Protein AF-A0A519QQI3-F1 (afdb_monomer_lite)

Structure (mmCIF, N/CA/C/O backbone):
data_AF-A0A519QQI3-F1
#
_entry.id   AF-A0A519QQI3-F1
#
loop_
_atom_site.group_PDB
_atom_site.id
_atom_site.type_symbol
_atom_site.label_atom_id
_atom_site.label_alt_id
_atom_site.label_comp_id
_atom_site.label_asym_id
_atom_site.label_entity_id
_atom_site.label_seq_id
_atom_site.pdbx_PDB_ins_code
_atom_site.Cartn_x
_atom_site.Cartn_y
_atom_site.Cartn_z
_atom_site.occupancy
_atom_site.B_iso_or_equiv
_atom_site.auth_seq_id
_atom_site.auth_comp_id
_atom_site.auth_asym_id
_atom_site.auth_atom_id
_atom_site.pdbx_PDB_model_num
ATOM 1 N N . MET A 1 1 ? 17.321 48.510 4.862 1.00 34.78 1 MET A N 1
ATOM 2 C CA . MET A 1 1 ? 15.857 48.482 5.051 1.00 34.78 1 MET A CA 1
ATOM 3 C C . MET A 1 1 ? 15.259 47.707 3.895 1.00 34.78 1 MET A C 1
ATOM 5 O O . MET A 1 1 ? 15.392 48.127 2.756 1.00 34.78 1 MET A O 1
ATOM 9 N N . THR A 1 2 ? 14.730 46.528 4.198 1.00 41.38 2 THR A N 1
ATOM 10 C CA . THR A 1 2 ? 14.018 45.622 3.295 1.00 41.38 2 THR A CA 1
ATOM 11 C C . THR A 1 2 ? 12.589 46.114 3.090 1.00 41.38 2 THR A C 1
ATOM 13 O O . THR A 1 2 ? 11.920 46.414 4.076 1.00 41.38 2 THR A O 1
ATOM 16 N N . VAL A 1 3 ? 12.090 46.138 1.850 1.00 35.19 3 VAL A N 1
ATOM 17 C CA . VAL A 1 3 ? 10.642 46.022 1.619 1.00 35.19 3 VAL A CA 1
ATOM 18 C C . VAL A 1 3 ? 10.337 45.292 0.310 1.00 35.19 3 VAL A C 1
ATOM 20 O O . VAL A 1 3 ? 10.894 45.596 -0.740 1.00 35.19 3 VAL A O 1
ATOM 23 N N . SER A 1 4 ? 9.470 44.293 0.458 1.00 33.38 4 SER A N 1
ATOM 24 C CA . SER A 1 4 ? 8.998 43.266 -0.471 1.00 33.38 4 SER A CA 1
ATOM 25 C C . SER A 1 4 ? 8.286 43.763 -1.732 1.00 33.38 4 SER A C 1
ATOM 27 O O . SER A 1 4 ? 7.507 44.710 -1.695 1.00 33.38 4 SER A O 1
ATOM 29 N N . LEU A 1 5 ? 8.443 43.001 -2.820 1.00 35.22 5 LEU A N 1
ATOM 30 C CA . LEU A 1 5 ? 7.707 43.128 -4.086 1.00 35.22 5 LEU A CA 1
ATOM 31 C C . LEU A 1 5 ? 6.376 42.346 -4.068 1.00 35.22 5 LEU A C 1
ATOM 33 O O . LEU A 1 5 ? 6.084 41.563 -4.970 1.00 35.22 5 LEU A O 1
ATOM 37 N N . SER A 1 6 ? 5.543 42.555 -3.046 1.00 40.03 6 SER A N 1
ATOM 38 C CA . SER A 1 6 ? 4.152 42.082 -3.062 1.00 40.03 6 SER A CA 1
ATOM 39 C C . SER A 1 6 ? 3.285 43.081 -3.828 1.00 40.03 6 SER A C 1
ATOM 41 O O . SER A 1 6 ? 2.674 43.952 -3.221 1.00 40.03 6 SER A O 1
ATOM 43 N N . SER A 1 7 ? 3.255 43.004 -5.161 1.00 38.50 7 SER A N 1
ATOM 44 C CA . SER A 1 7 ? 2.165 43.584 -5.966 1.00 38.50 7 SER A CA 1
ATOM 45 C C . SER A 1 7 ? 2.258 43.186 -7.440 1.00 38.50 7 SER A C 1
ATOM 47 O O . SER A 1 7 ? 2.795 43.909 -8.268 1.00 38.50 7 SER A O 1
ATOM 49 N N . VAL A 1 8 ? 1.630 42.068 -7.797 1.00 38.06 8 VAL A N 1
ATOM 50 C CA . VAL A 1 8 ? 0.988 41.954 -9.114 1.00 38.06 8 VAL A CA 1
ATOM 51 C C . VAL A 1 8 ? -0.399 41.373 -8.886 1.00 38.06 8 VAL A C 1
ATOM 53 O O . VAL A 1 8 ? -0.651 40.188 -9.069 1.00 38.06 8 VAL A O 1
ATOM 56 N N . LEU A 1 9 ? -1.306 42.233 -8.425 1.00 42.09 9 LEU A N 1
ATOM 57 C CA . LEU A 1 9 ? -2.730 42.039 -8.644 1.00 42.09 9 LEU A CA 1
ATOM 58 C C . LEU A 1 9 ? -3.361 43.394 -8.963 1.00 42.09 9 LEU A C 1
ATOM 60 O O . LEU A 1 9 ? -3.529 44.253 -8.102 1.00 42.09 9 LEU A O 1
ATOM 64 N N . SER A 1 10 ? -3.650 43.591 -10.241 1.00 38.69 10 SER A N 1
ATOM 65 C CA . SER A 1 10 ? -4.545 44.594 -10.820 1.00 38.69 10 SER A CA 1
ATOM 66 C C . SER A 1 10 ? -4.686 44.174 -12.285 1.00 38.69 10 SER A C 1
ATOM 68 O O . SER A 1 10 ? -3.695 43.853 -12.921 1.00 38.69 10 SER A O 1
ATOM 70 N N . SER A 1 11 ? -5.849 44.091 -12.907 1.00 35.00 11 SER A N 1
ATOM 71 C CA . SER A 1 11 ? -7.163 44.616 -12.571 1.00 35.00 11 SER A CA 1
ATOM 72 C C . SER A 1 11 ? -8.151 44.026 -13.579 1.00 35.00 11 SER A C 1
ATOM 74 O O . SER A 1 11 ? -7.773 43.804 -14.725 1.00 35.00 11 SER A O 1
ATOM 76 N N . TYR A 1 12 ? -9.405 43.846 -13.180 1.00 31.03 12 TYR A N 1
ATOM 77 C CA . TYR A 1 12 ? -10.551 44.427 -13.883 1.00 31.03 12 TYR A CA 1
ATOM 78 C C . TYR A 1 12 ? -11.768 44.276 -12.977 1.00 31.03 12 TYR A C 1
ATOM 80 O O . TYR A 1 12 ? -12.196 43.173 -12.646 1.00 31.03 12 TYR A O 1
ATOM 88 N N . GLY A 1 13 ? -12.257 45.415 -12.494 1.00 32.09 13 GLY A N 1
ATOM 89 C CA . GLY A 1 13 ? -13.462 45.484 -11.690 1.00 32.09 13 GLY A CA 1
ATOM 90 C C . GLY A 1 13 ? -14.696 45.447 -12.578 1.00 32.09 13 GLY A C 1
ATOM 91 O O . GLY A 1 13 ? -14.760 46.165 -13.569 1.00 32.09 13 GLY A O 1
ATOM 92 N N . TYR A 1 14 ? -15.691 44.671 -12.164 1.00 28.45 14 TYR A N 1
ATOM 93 C CA . TYR A 1 14 ? -17.091 45.055 -12.275 1.00 28.45 14 TYR A CA 1
ATOM 94 C C . TYR A 1 14 ? -17.819 44.565 -11.024 1.00 28.45 14 TYR A C 1
ATOM 96 O O . TYR A 1 14 ? -17.763 43.394 -10.654 1.00 28.45 14 TYR A O 1
ATOM 104 N N . ASN A 1 15 ? -18.444 45.522 -10.346 1.00 31.70 15 ASN A N 1
ATOM 105 C CA . ASN A 1 15 ? -19.233 45.347 -9.139 1.00 31.70 15 ASN A CA 1
ATOM 106 C C . ASN A 1 15 ? -20.556 44.670 -9.524 1.00 31.70 15 ASN A C 1
ATOM 108 O O . ASN A 1 15 ? -21.381 45.283 -10.198 1.00 31.70 15 ASN A O 1
ATOM 112 N N . SER A 1 16 ? -20.767 43.430 -9.091 1.00 30.03 16 SER A N 1
ATOM 113 C CA . SER A 1 16 ? -22.103 42.852 -8.992 1.00 30.03 16 SER A CA 1
ATOM 114 C C . SER A 1 16 ? -22.181 42.060 -7.697 1.00 30.03 16 SER A C 1
ATOM 116 O O . SER A 1 16 ? -21.469 41.077 -7.494 1.00 30.03 16 SER A O 1
ATOM 118 N N . THR A 1 17 ? -23.028 42.538 -6.794 1.00 28.59 17 THR A N 1
ATOM 119 C CA . THR A 1 17 ? -23.417 41.893 -5.545 1.00 28.59 17 THR A CA 1
ATOM 120 C C . THR A 1 17 ? -24.132 40.582 -5.855 1.00 28.59 17 THR A C 1
ATOM 122 O O . THR A 1 17 ? -25.349 40.506 -5.980 1.00 28.59 17 THR A O 1
ATOM 125 N N . SER A 1 18 ? -23.355 39.515 -5.983 1.00 27.56 18 SER A N 1
ATOM 126 C CA . SER A 1 18 ? -23.819 38.153 -5.773 1.00 27.56 18 SER A CA 1
ATOM 127 C C . SER A 1 18 ? -22.991 37.588 -4.641 1.00 27.56 18 SER A C 1
ATOM 129 O O . SER A 1 18 ? -21.775 37.449 -4.743 1.00 27.56 18 SER A O 1
ATOM 131 N N . THR A 1 19 ? -23.658 37.305 -3.531 1.00 27.22 19 THR A N 1
ATOM 132 C CA . THR A 1 19 ? -23.154 36.459 -2.458 1.00 27.22 19 THR A CA 1
ATOM 133 C C . THR A 1 19 ? -22.921 35.060 -3.022 1.00 27.22 19 THR A C 1
ATOM 135 O O . THR A 1 19 ? -23.712 34.143 -2.820 1.00 27.22 19 THR A O 1
ATOM 138 N N . ILE A 1 20 ? -21.814 34.879 -3.743 1.00 28.00 20 ILE A N 1
ATOM 139 C CA . ILE A 1 20 ? -21.244 33.558 -3.952 1.00 28.00 20 ILE A CA 1
ATOM 140 C C . ILE A 1 20 ? -20.693 33.174 -2.586 1.00 28.00 20 ILE A C 1
ATOM 142 O O . ILE A 1 20 ? -19.588 33.554 -2.204 1.00 28.00 20 ILE A O 1
ATOM 146 N N . LYS A 1 21 ? -21.505 32.454 -1.812 1.00 32.12 21 LYS A N 1
ATOM 147 C CA . LYS A 1 21 ? -20.972 31.567 -0.789 1.00 32.12 21 LYS A CA 1
ATOM 148 C C . LYS A 1 21 ? -20.120 30.563 -1.551 1.00 32.12 21 LYS A C 1
ATOM 150 O O . LYS A 1 21 ? -20.627 29.578 -2.077 1.00 32.12 21 LYS A O 1
ATOM 155 N N . THR A 1 22 ? -18.836 30.859 -1.707 1.00 32.31 22 THR A N 1
ATOM 156 C CA . THR A 1 22 ? -17.858 29.839 -2.045 1.00 32.31 22 THR A CA 1
ATOM 157 C C . THR A 1 22 ? -17.754 28.968 -0.807 1.00 32.31 22 THR A C 1
ATOM 159 O O . THR A 1 22 ? -16.865 29.149 0.023 1.00 32.31 22 THR A O 1
ATOM 162 N N . ASP A 1 23 ? -18.698 28.040 -0.673 1.00 36.59 23 ASP A N 1
ATOM 163 C CA . ASP A 1 23 ? -18.501 26.801 0.058 1.00 36.59 23 ASP A CA 1
ATOM 164 C C . ASP A 1 23 ? -17.397 26.050 -0.699 1.00 36.59 23 ASP A C 1
ATOM 166 O O . ASP A 1 23 ? -17.634 25.104 -1.452 1.00 36.59 23 ASP A O 1
ATOM 170 N N . ALA A 1 24 ? -16.160 26.539 -0.571 1.00 39.72 24 ALA A N 1
ATOM 171 C CA . ALA A 1 24 ? -14.974 25.759 -0.839 1.00 39.72 24 ALA A CA 1
ATOM 172 C C . ALA A 1 24 ? -15.098 24.576 0.115 1.00 39.72 24 ALA A C 1
ATOM 174 O O . ALA A 1 24 ? -14.890 24.710 1.321 1.00 39.72 24 ALA A O 1
ATOM 175 N N . SER A 1 25 ? -15.615 23.468 -0.422 1.00 45.56 25 SER A N 1
ATOM 176 C CA . SER A 1 25 ? -15.983 22.301 0.368 1.00 45.56 25 SER A CA 1
ATOM 177 C C . SER A 1 25 ? -14.821 21.921 1.278 1.00 45.56 25 SER A C 1
ATOM 179 O O . SER A 1 25 ? -13.658 22.132 0.925 1.00 45.56 25 SER A O 1
ATOM 181 N N . ALA A 1 26 ? -15.112 21.329 2.434 1.00 43.66 26 ALA A N 1
ATOM 182 C CA . ALA A 1 26 ? -14.083 20.852 3.354 1.00 43.66 26 ALA A CA 1
ATOM 183 C C . ALA A 1 26 ? -12.999 20.004 2.653 1.00 43.66 26 ALA A C 1
ATOM 185 O O . ALA A 1 26 ? -11.867 19.975 3.114 1.00 43.66 26 ALA A O 1
ATOM 186 N N . ALA A 1 27 ? -13.307 19.394 1.500 1.00 36.94 27 ALA A N 1
ATOM 187 C CA . ALA A 1 27 ? -12.352 18.699 0.644 1.00 36.94 27 ALA A CA 1
ATOM 188 C C . ALA A 1 27 ? -11.311 19.618 -0.028 1.00 36.94 27 ALA A C 1
ATOM 190 O O . ALA A 1 27 ? -10.163 19.218 -0.164 1.00 36.94 27 ALA A O 1
ATOM 191 N N . VAL A 1 28 ? -11.665 20.847 -0.415 1.00 39.97 28 VAL A N 1
ATOM 192 C CA . VAL A 1 28 ? -10.740 21.835 -0.998 1.00 39.97 28 VAL A CA 1
ATOM 193 C C . VAL A 1 28 ? -9.858 22.446 0.091 1.00 39.97 28 VAL A C 1
ATOM 195 O O . VAL A 1 28 ? -8.651 22.571 -0.096 1.00 39.97 28 VAL A O 1
ATOM 198 N N . THR A 1 29 ? -10.422 22.745 1.263 1.00 44.09 29 THR A N 1
ATOM 199 C CA . THR A 1 29 ? -9.646 23.197 2.431 1.00 44.09 29 THR A CA 1
ATOM 200 C C . THR A 1 29 ? -8.738 22.085 2.956 1.00 44.09 29 THR A C 1
ATOM 202 O O . THR A 1 29 ? -7.589 22.348 3.288 1.00 44.09 29 THR A O 1
ATOM 205 N N . ALA A 1 30 ? -9.197 20.829 2.953 1.00 44.00 30 ALA A N 1
ATOM 206 C CA . ALA A 1 30 ? -8.368 19.670 3.275 1.00 44.00 30 ALA A CA 1
ATOM 207 C C . ALA A 1 30 ? -7.298 19.413 2.205 1.00 44.00 30 ALA A C 1
ATOM 209 O O . ALA A 1 30 ? -6.179 19.065 2.556 1.00 44.00 30 ALA A O 1
ATOM 210 N N . ALA A 1 31 ? -7.587 19.632 0.919 1.00 40.88 31 ALA A N 1
ATOM 211 C CA . ALA A 1 31 ? -6.593 19.532 -0.150 1.00 40.88 31 ALA A CA 1
ATOM 212 C C . ALA A 1 31 ? -5.524 20.632 -0.043 1.00 40.88 31 ALA A C 1
ATOM 214 O O . ALA A 1 31 ? -4.340 20.341 -0.183 1.00 40.88 31 ALA A O 1
ATOM 215 N N . MET A 1 32 ? -5.913 21.869 0.283 1.00 42.91 32 MET A N 1
ATOM 216 C CA . MET A 1 32 ? -4.979 22.972 0.537 1.00 42.91 32 MET A CA 1
ATOM 217 C C . MET A 1 32 ? -4.190 22.774 1.836 1.00 42.91 32 MET A C 1
ATOM 219 O O . MET A 1 32 ? -2.998 23.056 1.867 1.00 42.91 32 MET A O 1
ATOM 223 N N . ALA A 1 33 ? -4.805 22.221 2.884 1.00 45.38 33 ALA A N 1
ATOM 224 C CA . ALA A 1 33 ? -4.113 21.849 4.115 1.00 45.38 33 ALA A CA 1
ATOM 225 C C . ALA A 1 33 ? -3.164 20.658 3.906 1.00 45.38 33 ALA A C 1
ATOM 227 O O . ALA A 1 33 ? -2.098 20.632 4.507 1.00 45.38 33 ALA A O 1
ATOM 228 N N . LYS A 1 34 ? -3.495 19.703 3.026 1.00 47.66 34 LYS A N 1
ATOM 229 C CA . LYS A 1 34 ? -2.590 18.617 2.614 1.00 47.66 34 LYS A CA 1
ATOM 230 C C . LYS A 1 34 ? -1.427 19.135 1.772 1.00 47.66 34 LYS A C 1
ATOM 232 O O . LYS A 1 34 ? -0.305 18.691 1.986 1.00 47.66 34 LYS A O 1
ATOM 237 N N . LEU A 1 35 ? -1.663 20.108 0.891 1.00 35.47 35 LEU A N 1
ATOM 238 C CA . LEU A 1 35 ? -0.602 20.784 0.142 1.00 35.47 35 LEU A CA 1
ATOM 239 C C . LEU A 1 35 ? 0.312 21.592 1.081 1.00 35.47 35 LEU A C 1
ATOM 241 O O . LEU A 1 35 ? 1.528 21.470 1.000 1.00 35.47 35 LEU A O 1
ATOM 245 N N . ALA A 1 36 ? -0.262 22.306 2.053 1.00 40.41 36 ALA A N 1
ATOM 246 C CA . ALA A 1 36 ? 0.484 23.035 3.078 1.00 40.41 36 ALA A CA 1
ATOM 247 C C . ALA A 1 36 ? 1.201 22.109 4.082 1.00 40.41 36 ALA A C 1
ATOM 249 O O . ALA A 1 36 ? 2.278 22.448 4.560 1.00 40.41 36 ALA A O 1
ATOM 250 N N . LYS A 1 37 ? 0.652 20.926 4.397 1.00 42.75 37 LYS A N 1
ATOM 251 C CA . LYS A 1 37 ? 1.300 19.893 5.229 1.00 42.75 37 LYS A CA 1
ATOM 252 C C . LYS A 1 37 ? 2.430 19.194 4.464 1.00 42.75 37 LYS A C 1
ATOM 254 O O . LYS A 1 37 ? 3.447 18.885 5.072 1.00 42.75 37 LYS A O 1
ATOM 259 N N . ALA A 1 38 ? 2.302 19.024 3.146 1.00 42.00 38 ALA A N 1
ATOM 260 C CA . ALA A 1 38 ? 3.392 18.580 2.274 1.00 42.00 38 ALA A CA 1
ATOM 261 C C . ALA A 1 38 ? 4.513 19.632 2.163 1.00 42.00 38 ALA A C 1
ATOM 263 O O . ALA A 1 38 ? 5.682 19.270 2.091 1.00 42.00 38 ALA A O 1
ATOM 264 N N . GLU A 1 39 ? 4.176 20.922 2.230 1.00 37.41 39 GLU A N 1
ATOM 265 C CA . GLU A 1 39 ? 5.139 22.030 2.322 1.00 37.41 39 GLU A CA 1
ATOM 266 C C . GLU A 1 39 ? 5.739 22.167 3.742 1.00 37.41 39 GLU A C 1
ATOM 268 O O . GLU A 1 39 ? 6.899 22.543 3.913 1.00 37.41 39 GLU A O 1
ATOM 273 N N . SER A 1 40 ? 4.988 21.770 4.777 1.00 34.25 40 SER A N 1
ATOM 274 C CA . SER A 1 40 ? 5.393 21.819 6.194 1.00 34.25 40 SER A CA 1
ATOM 275 C C . SER A 1 40 ? 6.055 20.536 6.717 1.00 34.25 40 SER A C 1
ATOM 277 O O . SER A 1 40 ? 6.533 20.528 7.847 1.00 34.25 40 SER A O 1
ATOM 279 N N . ALA A 1 41 ? 6.183 19.481 5.904 1.00 36.84 41 ALA A N 1
ATOM 280 C CA . ALA A 1 41 ? 7.095 18.355 6.159 1.00 36.84 41 ALA A CA 1
ATOM 281 C C . ALA A 1 41 ? 8.575 18.729 5.900 1.00 36.84 41 ALA A C 1
ATOM 283 O O . ALA A 1 41 ? 9.443 17.872 5.754 1.00 36.84 41 ALA A O 1
ATOM 284 N N . THR A 1 42 ? 8.867 20.030 5.860 1.00 35.28 42 THR A N 1
ATOM 285 C CA . THR A 1 42 ? 10.205 20.611 5.826 1.00 35.28 42 THR A CA 1
ATOM 286 C C . THR A 1 42 ? 10.788 20.607 7.241 1.00 35.28 42 THR A C 1
ATOM 288 O O . THR A 1 42 ? 10.747 21.604 7.960 1.00 35.28 42 THR A O 1
ATOM 291 N N . THR A 1 43 ? 11.350 19.480 7.679 1.00 34.44 43 THR A N 1
ATOM 292 C CA . THR A 1 43 ? 12.305 19.496 8.795 1.00 34.44 43 THR A CA 1
ATOM 293 C C . THR A 1 43 ? 13.646 19.996 8.272 1.00 34.44 43 THR A C 1
ATOM 295 O O . THR A 1 43 ? 14.444 19.237 7.726 1.00 34.44 43 THR A O 1
ATOM 298 N N . THR A 1 44 ? 13.888 21.296 8.421 1.00 28.11 44 THR A N 1
ATOM 299 C CA . THR A 1 44 ? 15.179 21.928 8.138 1.00 28.11 44 THR A CA 1
ATOM 300 C C . THR A 1 44 ? 16.215 21.438 9.150 1.00 28.11 44 THR A C 1
ATOM 302 O O . THR A 1 44 ? 16.323 21.981 10.248 1.00 28.11 44 THR A O 1
ATOM 305 N N . GLN A 1 45 ? 16.994 20.410 8.805 1.00 33.97 45 GLN A N 1
ATOM 306 C CA . GLN A 1 45 ? 18.207 20.083 9.550 1.00 33.97 45 GLN A CA 1
ATOM 307 C C . GLN A 1 45 ? 19.378 20.851 8.933 1.00 33.97 45 GLN A C 1
ATOM 309 O O . GLN A 1 45 ? 19.880 20.522 7.861 1.00 33.97 45 GLN A O 1
ATOM 314 N N . SER A 1 46 ? 19.784 21.926 9.608 1.00 32.50 46 SER A N 1
ATOM 315 C CA . SER A 1 46 ? 20.933 22.740 9.220 1.00 32.50 46 SER A CA 1
ATOM 316 C C . SER A 1 46 ? 22.237 21.965 9.410 1.00 32.50 46 SER A C 1
ATOM 318 O O . SER A 1 46 ? 22.740 21.845 10.524 1.00 32.50 46 SER A O 1
ATOM 320 N N . THR A 1 47 ? 22.834 21.519 8.309 1.00 32.12 47 THR A N 1
ATOM 321 C CA . THR A 1 47 ? 24.281 21.295 8.204 1.00 32.12 47 THR A CA 1
ATOM 322 C C . THR A 1 47 ? 24.794 22.162 7.062 1.00 32.12 47 THR A C 1
ATOM 324 O O . THR A 1 47 ? 24.285 22.069 5.947 1.00 32.12 47 THR A O 1
ATOM 327 N N . SER A 1 48 ? 25.733 23.060 7.372 1.00 42.66 48 SER A N 1
ATOM 328 C CA . SER A 1 48 ? 26.252 24.125 6.506 1.00 42.66 48 SER A CA 1
ATOM 329 C C . SER A 1 48 ? 26.229 23.816 5.003 1.00 42.66 48 SER A C 1
ATOM 331 O O . SER A 1 48 ? 26.961 22.961 4.517 1.00 42.66 48 SER A O 1
ATOM 333 N N . GLY A 1 49 ? 25.434 24.593 4.261 1.00 38.06 49 GLY A N 1
ATOM 334 C CA . GLY A 1 49 ? 25.645 24.855 2.834 1.00 38.06 49 GLY A CA 1
ATOM 335 C C . GLY A 1 49 ? 24.901 23.989 1.814 1.00 38.06 49 GLY A C 1
ATOM 336 O O . GLY A 1 49 ? 24.916 24.355 0.645 1.00 38.06 49 GLY A O 1
ATOM 337 N N . THR A 1 50 ? 24.213 22.909 2.198 1.00 37.94 50 THR A N 1
ATOM 338 C CA . THR A 1 50 ? 23.426 22.092 1.247 1.00 37.94 50 THR A CA 1
ATOM 339 C C . THR A 1 50 ? 22.037 21.825 1.818 1.00 37.94 50 THR A C 1
ATOM 341 O O . THR A 1 50 ? 21.894 21.059 2.766 1.00 37.94 50 THR A O 1
ATOM 344 N N . GLN A 1 51 ? 21.003 22.476 1.276 1.00 33.91 51 GLN A N 1
ATOM 345 C CA . GLN A 1 51 ? 19.617 22.164 1.633 1.00 33.91 51 GLN A CA 1
ATOM 346 C C . GLN A 1 51 ? 19.261 20.791 1.048 1.00 33.91 51 GLN A C 1
ATOM 348 O O . GLN A 1 51 ? 19.160 20.649 -0.168 1.00 33.91 51 GLN A O 1
ATOM 353 N N . VAL A 1 52 ? 19.097 19.781 1.904 1.00 41.91 52 VAL A N 1
ATOM 354 C CA . VAL A 1 52 ? 18.548 18.474 1.519 1.00 41.91 52 VAL A CA 1
ATOM 355 C C . VAL A 1 52 ? 17.043 18.526 1.757 1.00 41.91 52 VAL A C 1
ATOM 357 O O . VAL A 1 52 ? 16.583 18.428 2.891 1.00 41.91 52 VAL A O 1
ATOM 360 N N . THR A 1 53 ? 16.262 18.714 0.699 1.00 51.44 53 THR A N 1
ATOM 361 C CA . THR A 1 53 ? 14.813 18.506 0.746 1.00 51.44 53 THR A CA 1
ATOM 362 C C . THR A 1 53 ? 14.533 17.003 0.740 1.00 51.44 53 THR A C 1
ATOM 364 O O . THR A 1 53 ? 14.815 16.314 -0.240 1.00 51.44 53 THR A O 1
ATOM 367 N N . ILE A 1 54 ? 13.984 16.469 1.836 1.00 56.72 54 ILE A N 1
ATOM 368 C CA . ILE A 1 54 ? 13.453 15.100 1.848 1.00 56.72 54 ILE A CA 1
ATOM 369 C C . ILE A 1 54 ? 12.119 15.133 1.101 1.00 56.72 54 ILE A C 1
ATOM 371 O O . ILE A 1 54 ? 11.180 15.806 1.517 1.00 56.72 54 ILE A O 1
ATOM 375 N N . SER A 1 55 ? 12.043 14.449 -0.040 1.00 68.31 55 SER A N 1
ATOM 376 C CA . SER A 1 55 ? 10.801 14.359 -0.808 1.00 68.31 55 SER A CA 1
ATOM 377 C C . SER A 1 55 ? 9.751 13.527 -0.060 1.00 68.31 55 SER A C 1
ATOM 379 O O . SER A 1 55 ? 10.091 12.633 0.715 1.00 68.31 55 SER A O 1
ATOM 381 N N . ALA A 1 56 ? 8.463 13.757 -0.338 1.00 63.62 56 ALA A N 1
ATOM 382 C CA . ALA A 1 56 ? 7.379 12.933 0.212 1.00 63.62 56 ALA A CA 1
ATOM 383 C C . ALA A 1 56 ? 7.568 11.433 -0.098 1.00 63.62 56 ALA A C 1
ATOM 385 O O . ALA A 1 56 ? 7.277 10.581 0.737 1.00 63.62 56 ALA A O 1
ATOM 386 N N . ALA A 1 57 ? 8.138 11.114 -1.266 1.00 63.31 57 ALA A N 1
ATOM 387 C CA . ALA A 1 57 ? 8.489 9.748 -1.647 1.00 63.31 57 ALA A CA 1
ATOM 388 C C . ALA A 1 57 ? 9.617 9.160 -0.780 1.00 63.31 57 ALA A C 1
ATOM 390 O O . ALA A 1 57 ? 9.558 7.993 -0.402 1.00 63.31 57 ALA A O 1
ATOM 391 N N . ALA A 1 58 ? 10.630 9.960 -0.430 1.00 65.12 58 ALA A N 1
ATOM 392 C CA . ALA A 1 58 ? 11.705 9.524 0.458 1.00 65.12 58 ALA A CA 1
ATOM 393 C C . ALA A 1 58 ? 11.199 9.286 1.889 1.00 65.12 58 ALA A C 1
ATOM 395 O O . ALA A 1 58 ? 11.626 8.332 2.537 1.00 65.12 58 ALA A O 1
ATOM 396 N N . LEU A 1 59 ? 10.253 10.104 2.359 1.00 66.56 59 LEU A N 1
ATOM 397 C CA . LEU A 1 59 ? 9.612 9.909 3.657 1.00 66.56 59 LEU A CA 1
ATOM 398 C C . LEU A 1 59 ? 8.761 8.630 3.674 1.00 66.56 59 LEU A C 1
ATOM 400 O O . LEU A 1 59 ? 8.937 7.799 4.559 1.00 66.56 59 LEU A O 1
ATOM 404 N N . ALA A 1 60 ? 7.926 8.416 2.652 1.00 68.25 60 ALA A N 1
ATOM 405 C CA . ALA A 1 60 ? 7.130 7.195 2.512 1.00 68.25 60 ALA A CA 1
ATOM 406 C C . ALA A 1 60 ? 8.007 5.932 2.439 1.00 68.25 60 ALA A C 1
ATOM 408 O O . ALA A 1 60 ? 7.691 4.919 3.062 1.00 68.25 60 ALA A O 1
ATOM 409 N N . ALA A 1 61 ? 9.143 6.000 1.736 1.00 70.31 61 ALA A N 1
ATOM 410 C CA . ALA A 1 61 ? 10.109 4.907 1.674 1.00 70.31 61 ALA A CA 1
ATOM 411 C C . ALA A 1 61 ? 10.785 4.636 3.030 1.00 70.31 61 ALA A C 1
ATOM 413 O O . ALA A 1 61 ? 11.014 3.477 3.377 1.00 70.31 61 ALA A O 1
ATOM 414 N N . ALA A 1 62 ? 11.083 5.677 3.815 1.00 75.88 62 ALA A N 1
ATOM 415 C CA . ALA A 1 62 ? 11.639 5.526 5.157 1.00 75.88 62 ALA A CA 1
ATOM 416 C C . ALA A 1 62 ? 10.633 4.875 6.118 1.00 75.88 62 ALA A C 1
ATOM 418 O O . ALA A 1 62 ? 10.987 3.915 6.800 1.00 75.88 62 ALA A O 1
ATOM 419 N N . THR A 1 63 ? 9.373 5.323 6.109 1.00 80.31 63 THR A N 1
ATOM 420 C CA . THR A 1 63 ? 8.296 4.712 6.905 1.00 80.31 63 THR A CA 1
ATOM 421 C C . THR A 1 63 ? 8.052 3.266 6.485 1.00 80.31 63 THR A C 1
ATOM 423 O O . THR A 1 63 ? 7.946 2.392 7.337 1.00 80.31 63 THR A O 1
ATOM 426 N N . ALA A 1 64 ? 8.029 2.975 5.180 1.00 82.75 64 ALA A N 1
ATOM 427 C CA . ALA A 1 64 ? 7.893 1.607 4.685 1.00 82.75 64 ALA A CA 1
ATOM 428 C C . ALA A 1 64 ? 9.048 0.712 5.138 1.00 82.75 64 ALA A C 1
ATOM 430 O O . ALA A 1 64 ? 8.812 -0.415 5.566 1.00 82.75 64 ALA A O 1
ATOM 431 N N . LYS A 1 65 ? 10.288 1.211 5.100 1.00 83.94 65 LYS A N 1
ATOM 432 C CA . LYS A 1 65 ? 11.448 0.468 5.597 1.00 83.94 65 LYS A CA 1
ATOM 433 C C . LYS A 1 65 ? 11.314 0.154 7.087 1.00 83.94 65 LYS A C 1
ATOM 435 O O . LYS A 1 65 ? 11.483 -0.998 7.470 1.00 83.94 65 LYS A O 1
ATOM 440 N N . GLU A 1 66 ? 10.989 1.153 7.902 1.00 87.75 66 GLU A N 1
ATOM 441 C CA . GLU A 1 66 ? 10.813 0.973 9.343 1.00 87.75 66 GLU A CA 1
ATOM 442 C C . GLU A 1 66 ? 9.682 -0.018 9.649 1.00 87.75 66 GLU A C 1
ATOM 444 O O . GLU A 1 66 ? 9.832 -0.922 10.466 1.00 87.75 66 GLU A O 1
ATOM 449 N N . ASP A 1 67 ? 8.549 0.113 8.964 1.00 90.06 67 ASP A N 1
ATOM 450 C CA . ASP A 1 67 ? 7.409 -0.777 9.142 1.00 90.06 67 ASP A CA 1
ATOM 451 C C . ASP A 1 67 ? 7.698 -2.194 8.662 1.00 90.06 67 ASP A C 1
ATOM 453 O O . ASP A 1 67 ? 7.185 -3.132 9.261 1.00 90.06 67 ASP A O 1
ATOM 457 N N . ASN A 1 68 ? 8.531 -2.389 7.636 1.00 88.00 68 ASN A N 1
ATOM 458 C CA . ASN A 1 68 ? 8.953 -3.709 7.156 1.00 88.00 68 ASN A CA 1
ATOM 459 C C . ASN A 1 68 ? 9.828 -4.470 8.165 1.00 88.00 68 ASN A C 1
ATOM 461 O O . ASN A 1 68 ? 9.864 -5.698 8.122 1.00 88.00 68 ASN A O 1
ATOM 465 N N . GLU A 1 69 ? 10.473 -3.776 9.102 1.00 89.31 69 GLU A N 1
ATOM 466 C CA . GLU A 1 69 ? 11.242 -4.398 10.188 1.00 89.31 69 GLU A CA 1
ATOM 467 C C . GLU A 1 69 ? 10.357 -4.802 11.383 1.00 89.31 69 GLU A C 1
ATOM 469 O O . GLU A 1 69 ? 10.752 -5.643 12.193 1.00 89.31 69 GLU A O 1
ATOM 474 N N . LYS A 1 70 ? 9.139 -4.251 11.493 1.00 90.81 70 LYS A N 1
ATOM 475 C CA . LYS A 1 70 ? 8.213 -4.543 12.599 1.00 90.81 70 LYS A CA 1
ATOM 476 C C . LYS A 1 70 ? 7.573 -5.933 12.487 1.00 90.81 70 LYS A C 1
ATOM 478 O O . LYS A 1 70 ? 7.374 -6.484 11.401 1.00 90.81 70 LYS A O 1
ATOM 483 N N . ASP A 1 71 ? 7.161 -6.480 13.628 1.00 92.19 71 ASP A N 1
ATOM 484 C CA . ASP A 1 71 ? 6.244 -7.621 13.661 1.00 92.19 71 ASP A CA 1
ATOM 485 C C . ASP A 1 71 ? 4.839 -7.200 13.189 1.00 92.19 71 ASP A C 1
ATOM 487 O O . ASP A 1 71 ? 4.347 -6.123 13.542 1.00 92.19 71 ASP A O 1
ATOM 491 N N . SER A 1 72 ? 4.166 -8.054 12.411 1.00 89.19 72 SER A N 1
ATOM 492 C CA . SER A 1 72 ? 2.859 -7.730 11.822 1.00 89.19 72 SER A CA 1
ATOM 493 C C . SER A 1 72 ? 1.778 -7.469 12.879 1.00 89.19 72 SER A C 1
ATOM 495 O O . SER A 1 72 ? 0.901 -6.635 12.657 1.00 89.19 72 SER A O 1
ATOM 497 N N . SER A 1 73 ? 1.841 -8.119 14.047 1.00 91.75 73 SER A N 1
ATOM 498 C CA . SER A 1 73 ? 0.878 -7.900 15.136 1.00 91.75 73 SER A CA 1
ATOM 499 C C . SER A 1 73 ? 1.110 -6.582 15.879 1.00 91.75 73 SER A C 1
ATOM 501 O O . SER A 1 73 ? 0.155 -5.978 16.373 1.00 91.75 73 SER A O 1
ATOM 503 N N . VAL A 1 74 ? 2.363 -6.118 15.941 1.00 94.50 74 VAL A N 1
ATOM 504 C CA . VAL A 1 74 ? 2.722 -4.807 16.500 1.00 94.50 74 VAL A CA 1
ATOM 505 C C . VAL A 1 74 ? 2.218 -3.710 15.572 1.00 94.50 74 VAL A C 1
ATOM 507 O O . VAL A 1 74 ? 1.437 -2.863 16.005 1.00 94.50 74 VAL A O 1
ATOM 510 N N . LEU A 1 75 ? 2.560 -3.795 14.284 1.00 94.00 75 LEU A N 1
ATOM 511 C CA . LEU A 1 75 ? 2.140 -2.811 13.290 1.00 94.00 75 LEU A CA 1
ATOM 512 C C . LEU A 1 75 ? 0.609 -2.732 13.175 1.00 94.00 75 LEU A C 1
ATOM 514 O O . LEU A 1 75 ? 0.046 -1.644 13.105 1.00 94.00 75 LEU A O 1
ATOM 518 N N . LEU A 1 76 ? -0.100 -3.863 13.240 1.00 94.62 76 LEU A N 1
ATOM 519 C CA . LEU A 1 76 ? -1.565 -3.871 13.252 1.00 94.62 76 LEU A CA 1
ATOM 520 C C . LEU A 1 76 ? -2.149 -3.066 14.424 1.00 94.62 76 LEU A C 1
ATOM 522 O O . LEU A 1 76 ? -3.095 -2.300 14.224 1.00 9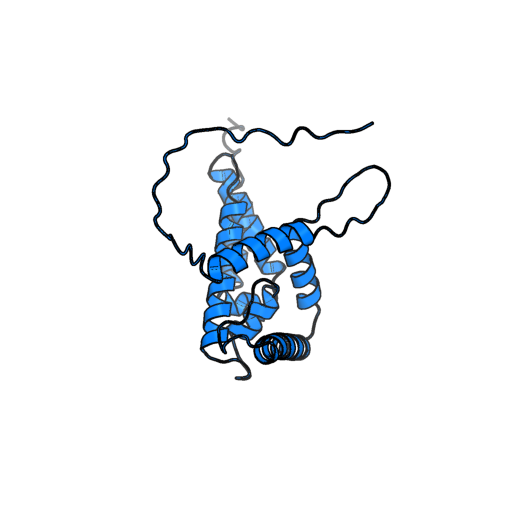4.62 76 LEU A O 1
ATOM 526 N N . LYS A 1 77 ? -1.595 -3.218 15.634 1.00 95.00 77 LYS A N 1
ATOM 527 C CA . LYS A 1 77 ? -2.047 -2.473 16.821 1.00 95.00 77 LYS A CA 1
ATOM 528 C C . LYS A 1 77 ? -1.790 -0.977 16.672 1.00 95.00 77 LYS A C 1
ATOM 530 O O . LYS A 1 77 ? -2.672 -0.188 17.002 1.00 95.00 77 LYS A O 1
ATOM 535 N N . GLU A 1 78 ? -0.624 -0.598 16.155 1.00 94.06 78 GLU A N 1
ATOM 536 C CA . GLU A 1 78 ? -0.272 0.801 15.888 1.00 94.06 78 GLU A CA 1
ATOM 537 C C . GLU A 1 78 ? -1.235 1.433 14.878 1.00 94.06 78 GLU A C 1
ATOM 539 O O . GLU A 1 78 ? -1.794 2.499 15.136 1.00 94.06 78 GLU A O 1
ATOM 544 N N . VAL A 1 79 ? -1.519 0.738 13.772 1.00 94.88 79 VAL A N 1
ATOM 545 C CA . VAL A 1 79 ? -2.453 1.218 12.744 1.00 94.88 79 VAL A CA 1
ATOM 546 C C . VAL A 1 79 ? -3.871 1.352 13.297 1.00 94.88 79 VAL A C 1
ATOM 548 O O . VAL A 1 79 ? -4.533 2.361 13.056 1.00 94.88 79 VAL A O 1
ATOM 551 N N . ARG A 1 80 ? -4.353 0.377 14.076 1.00 94.56 80 ARG A N 1
ATOM 552 C CA . ARG A 1 80 ? -5.679 0.458 14.710 1.00 94.56 80 ARG A CA 1
ATOM 553 C C . ARG A 1 80 ? -5.765 1.650 15.663 1.00 94.56 80 ARG A C 1
ATOM 555 O O . ARG A 1 80 ? -6.711 2.428 15.562 1.00 94.56 80 ARG A O 1
ATOM 562 N N . ALA A 1 81 ? -4.757 1.837 16.516 1.00 94.38 81 ALA A N 1
ATOM 563 C CA . ALA A 1 81 ? -4.688 2.964 17.442 1.00 94.38 81 ALA A CA 1
ATOM 564 C C . ALA A 1 81 ? -4.667 4.316 16.708 1.00 94.38 81 ALA A C 1
ATOM 566 O O . ALA A 1 81 ? -5.370 5.243 17.110 1.00 94.38 81 ALA A O 1
ATOM 567 N N . ALA A 1 82 ? -3.919 4.419 15.605 1.00 92.56 82 ALA A N 1
ATOM 568 C CA . ALA A 1 82 ? -3.875 5.623 14.783 1.00 92.56 82 ALA A CA 1
ATOM 569 C C . ALA A 1 82 ? -5.249 5.957 14.176 1.00 92.56 82 ALA A C 1
ATOM 571 O O . ALA A 1 82 ? -5.689 7.105 14.242 1.00 92.56 82 ALA A O 1
ATOM 572 N N . LEU A 1 83 ? -5.961 4.966 13.631 1.00 92.56 83 LEU A N 1
ATOM 573 C CA . LEU A 1 83 ? -7.308 5.165 13.084 1.00 92.56 83 LEU A CA 1
ATOM 574 C C . LEU A 1 83 ? -8.328 5.522 14.176 1.00 92.56 83 LEU A C 1
ATOM 576 O O . LEU A 1 83 ? -9.165 6.402 13.980 1.00 92.56 83 LEU A O 1
ATOM 580 N N . ASP A 1 84 ? -8.243 4.885 15.342 1.00 92.12 84 ASP A N 1
ATOM 581 C CA . ASP A 1 84 ? -9.139 5.167 16.467 1.00 92.12 84 ASP A CA 1
ATOM 582 C C . ASP A 1 84 ? -8.944 6.582 17.015 1.00 92.12 84 ASP A C 1
ATOM 584 O O . ASP A 1 84 ? -9.926 7.260 17.324 1.00 92.12 84 ASP A O 1
ATOM 588 N N . ALA A 1 85 ? -7.703 7.074 17.052 1.00 92.50 85 ALA A N 1
ATOM 589 C CA . ALA A 1 85 ? -7.409 8.460 17.403 1.00 92.50 85 ALA A CA 1
ATOM 590 C C . ALA A 1 85 ? -8.058 9.452 16.421 1.00 92.50 85 ALA A C 1
ATOM 592 O O . ALA A 1 85 ? -8.628 10.459 16.847 1.00 92.50 85 ALA A O 1
ATOM 593 N N . GLN A 1 86 ? -8.051 9.154 15.116 1.00 92.62 86 GLN A N 1
ATOM 594 C CA . GLN A 1 86 ? -8.725 9.995 14.120 1.00 92.62 86 GLN A CA 1
ATOM 595 C C . GLN A 1 86 ? -10.244 10.033 14.326 1.00 92.62 86 GLN A C 1
ATOM 597 O O . GLN A 1 86 ? -10.861 11.096 14.207 1.00 92.62 86 GLN A O 1
ATOM 602 N N . TYR A 1 87 ? -10.857 8.896 14.662 1.00 92.38 87 TYR A N 1
ATOM 603 C CA . TYR A 1 87 ? -12.293 8.828 14.941 1.00 92.38 87 TYR A CA 1
ATOM 604 C C . TYR A 1 87 ? -12.672 9.523 16.249 1.00 92.38 87 TYR A C 1
ATOM 606 O O . TYR A 1 87 ? -13.685 10.219 16.294 1.00 92.38 87 TYR A O 1
ATOM 614 N N . ALA A 1 88 ? -11.847 9.404 17.291 1.00 91.50 88 ALA A N 1
ATOM 615 C CA . ALA A 1 88 ? -12.021 10.159 18.530 1.00 91.50 88 ALA A CA 1
ATOM 616 C C . ALA A 1 88 ? -11.924 11.678 18.294 1.00 91.50 88 ALA A C 1
ATOM 618 O O . ALA A 1 88 ? -12.628 12.449 18.941 1.00 91.50 88 ALA A O 1
ATOM 619 N N . GLY A 1 89 ? -11.113 12.100 17.318 1.00 87.75 89 GLY A N 1
ATOM 620 C CA . GLY A 1 89 ? -11.010 13.484 16.847 1.00 87.75 89 GLY A CA 1
ATOM 621 C C . GLY A 1 89 ? -12.187 13.978 15.994 1.00 87.75 89 GLY A C 1
ATOM 622 O O . GLY A 1 89 ? -12.133 15.099 15.494 1.00 87.75 89 GLY A O 1
ATOM 623 N N . GLY A 1 90 ? -13.243 13.176 15.808 1.00 86.75 90 GLY A N 1
ATOM 624 C CA . GLY A 1 90 ? -14.455 13.564 15.077 1.00 86.75 90 GLY A CA 1
ATOM 625 C C . GLY A 1 90 ? -14.482 13.156 13.603 1.00 86.75 90 GLY A C 1
ATOM 626 O O . GLY A 1 90 ? -15.432 13.496 12.895 1.00 86.75 90 GLY A O 1
ATOM 627 N N . THR A 1 91 ? -13.487 12.403 13.124 1.00 88.00 91 THR A N 1
ATOM 628 C CA . THR A 1 91 ? -13.523 11.838 11.769 1.00 88.00 91 THR A CA 1
ATOM 629 C C . THR A 1 91 ? -14.656 10.819 11.663 1.00 88.00 91 THR A C 1
ATOM 631 O O . THR A 1 91 ? -14.819 9.954 12.526 1.00 88.00 91 THR A O 1
ATOM 634 N N . ALA A 1 92 ? -15.451 10.889 10.595 1.00 83.38 92 ALA A N 1
ATOM 635 C CA . ALA A 1 92 ? -16.486 9.891 10.348 1.00 83.38 92 ALA A CA 1
ATOM 636 C C . ALA A 1 92 ? -15.859 8.503 10.122 1.00 83.38 92 ALA A C 1
ATOM 638 O O . ALA A 1 92 ? -14.831 8.374 9.454 1.00 83.38 92 ALA A O 1
ATOM 639 N N . LYS A 1 93 ? -16.495 7.448 10.648 1.00 76.94 93 LYS A N 1
ATOM 640 C CA . LYS A 1 93 ? -16.025 6.068 10.451 1.00 76.94 93 LYS A CA 1
ATOM 641 C C . LYS A 1 93 ? -15.932 5.734 8.961 1.00 76.94 93 LYS A C 1
ATOM 643 O O . LYS A 1 93 ? -16.904 5.903 8.231 1.00 76.94 93 LYS A O 1
ATOM 648 N N . GLY A 1 94 ? -14.774 5.234 8.529 1.00 74.06 94 GLY A N 1
ATOM 649 C CA . GLY A 1 94 ? -14.496 4.936 7.120 1.00 74.06 94 GLY A CA 1
ATOM 650 C C . GLY A 1 94 ? -13.974 6.119 6.297 1.00 74.06 94 GLY A C 1
ATOM 651 O O . GLY A 1 94 ? -13.652 5.921 5.129 1.00 74.06 94 GLY A O 1
ATOM 652 N N . SER A 1 95 ? -13.841 7.304 6.898 1.00 83.38 95 SER A N 1
ATOM 653 C CA . SER A 1 95 ? -13.240 8.499 6.285 1.00 83.38 95 SER A CA 1
ATOM 654 C C . SER A 1 95 ? -11.875 8.847 6.885 1.00 83.38 95 SER A C 1
ATOM 656 O O . SER A 1 95 ? -11.430 9.986 6.765 1.00 83.38 95 SER A O 1
ATOM 658 N N . ALA A 1 96 ? -11.238 7.891 7.566 1.00 87.75 96 ALA A N 1
ATOM 659 C CA . ALA A 1 96 ? -9.904 8.075 8.115 1.00 87.75 96 ALA A CA 1
ATOM 660 C C . ALA A 1 96 ? -8.891 8.381 7.005 1.00 87.75 96 ALA A C 1
ATOM 662 O O . ALA A 1 96 ? -8.950 7.816 5.909 1.00 87.75 96 ALA A O 1
ATOM 663 N N . ASP A 1 97 ? -7.960 9.275 7.307 1.00 88.75 97 ASP A N 1
ATOM 664 C CA . ASP A 1 97 ? -6.843 9.583 6.440 1.00 88.75 97 ASP A CA 1
ATOM 665 C C . ASP A 1 97 ? -5.823 8.447 6.482 1.00 88.75 97 ASP A C 1
ATOM 667 O O . ASP A 1 97 ? -5.321 8.073 7.546 1.00 88.75 97 ASP A O 1
ATOM 671 N N . LEU A 1 98 ? -5.534 7.902 5.303 1.00 89.69 98 LEU A N 1
ATOM 672 C CA . LEU A 1 98 ? -4.585 6.811 5.105 1.00 89.69 98 LEU A CA 1
ATOM 673 C C . LEU A 1 98 ? -3.302 7.286 4.411 1.00 89.69 98 LEU A C 1
ATOM 675 O O . LEU A 1 98 ? -2.446 6.458 4.122 1.00 89.69 98 LEU A O 1
ATOM 679 N N . SER A 1 99 ? -3.164 8.586 4.111 1.00 84.25 99 SER A N 1
ATOM 680 C CA . SER A 1 99 ? -2.015 9.099 3.347 1.00 84.25 99 SER A CA 1
ATOM 681 C C . SER A 1 99 ? -0.677 8.942 4.058 1.00 84.25 99 SER A C 1
ATOM 683 O O . SER A 1 99 ? 0.351 8.902 3.395 1.00 84.25 99 SER A O 1
ATOM 685 N N . ASP A 1 100 ? -0.702 8.867 5.387 1.00 83.69 100 ASP A N 1
ATOM 686 C CA . ASP A 1 100 ? 0.501 8.789 6.216 1.00 83.69 100 ASP A CA 1
ATOM 687 C C . ASP A 1 100 ? 0.887 7.321 6.520 1.00 83.69 100 ASP A C 1
ATOM 689 O O . ASP A 1 100 ? 1.880 7.067 7.196 1.00 83.69 100 ASP A O 1
ATOM 693 N N . LEU A 1 101 ? 0.107 6.341 6.036 1.00 89.44 101 LEU A N 1
ATOM 694 C CA . LEU A 1 101 ? 0.382 4.916 6.228 1.00 89.44 101 LEU A CA 1
ATOM 695 C C . LEU A 1 101 ? 1.358 4.389 5.171 1.00 89.44 101 LEU A C 1
ATOM 697 O O . LEU A 1 101 ? 1.213 4.665 3.980 1.00 89.44 101 LEU A O 1
ATOM 701 N N . SER A 1 102 ? 2.307 3.553 5.599 1.00 91.38 102 SER A N 1
ATOM 702 C CA . SER A 1 102 ? 3.188 2.821 4.687 1.00 91.38 102 SER A CA 1
ATOM 703 C C . SER A 1 102 ? 2.434 1.794 3.837 1.00 91.38 102 SER A C 1
ATOM 705 O O . SER A 1 102 ? 1.333 1.355 4.181 1.00 91.38 102 SER A O 1
ATOM 707 N N . GLY A 1 103 ? 3.065 1.326 2.755 1.00 91.12 103 GLY A N 1
ATOM 708 C CA . GLY A 1 103 ? 2.541 0.233 1.928 1.00 91.12 103 GLY A CA 1
ATOM 709 C C . GLY A 1 103 ? 2.196 -1.024 2.739 1.00 91.12 103 GLY A C 1
ATOM 710 O O . GLY A 1 103 ? 1.115 -1.596 2.567 1.00 91.12 103 GLY A O 1
ATOM 711 N N . ARG A 1 104 ? 3.039 -1.400 3.710 1.00 93.62 104 ARG A N 1
ATOM 712 C CA . ARG A 1 104 ? 2.767 -2.521 4.624 1.00 93.62 104 ARG A CA 1
ATOM 713 C C . ARG A 1 104 ? 1.589 -2.248 5.557 1.00 93.62 104 ARG A C 1
ATOM 715 O O . ARG A 1 104 ? 0.728 -3.115 5.710 1.00 93.62 104 ARG A O 1
ATOM 722 N N . ALA A 1 105 ? 1.510 -1.060 6.154 1.00 94.44 105 ALA A N 1
ATOM 723 C CA . ALA A 1 105 ? 0.384 -0.682 7.007 1.00 94.44 105 ALA A CA 1
ATOM 724 C C . ALA A 1 105 ? -0.943 -0.707 6.228 1.00 94.44 105 ALA A C 1
ATOM 726 O O . ALA A 1 105 ? -1.924 -1.306 6.677 1.00 94.44 105 ALA A O 1
ATOM 727 N N . LEU A 1 106 ? -0.960 -0.151 5.012 1.00 94.56 106 LEU A N 1
ATOM 728 C CA . LEU A 1 106 ? -2.102 -0.231 4.100 1.00 94.56 106 LEU A CA 1
ATOM 729 C C . LEU A 1 106 ? -2.458 -1.684 3.764 1.00 94.56 106 LEU A C 1
ATOM 731 O O . LEU A 1 106 ? -3.637 -2.035 3.720 1.00 94.56 106 LEU A O 1
ATOM 735 N N . ALA A 1 107 ? -1.466 -2.550 3.560 1.00 94.69 107 ALA A N 1
ATOM 736 C CA . ALA A 1 107 ? -1.686 -3.961 3.270 1.00 94.69 107 ALA A CA 1
ATOM 737 C C . ALA A 1 107 ? -2.342 -4.718 4.431 1.00 94.69 107 ALA A C 1
ATOM 739 O O . ALA A 1 107 ? -3.263 -5.504 4.201 1.00 94.69 107 ALA A O 1
ATOM 740 N N . ILE A 1 108 ? -1.938 -4.445 5.674 1.00 95.62 108 ILE A N 1
ATOM 741 C CA . ILE A 1 108 ? -2.571 -5.017 6.871 1.00 95.62 108 ILE A CA 1
ATOM 742 C C . ILE A 1 108 ? -4.058 -4.640 6.922 1.00 95.62 108 ILE A C 1
ATOM 744 O O . ILE A 1 108 ? -4.911 -5.519 7.078 1.00 95.62 108 ILE A O 1
ATOM 748 N N . VAL A 1 109 ? -4.388 -3.363 6.698 1.00 95.19 109 VAL A N 1
ATOM 749 C CA . VAL A 1 109 ? -5.782 -2.879 6.665 1.00 95.19 109 VAL A CA 1
ATOM 750 C C . VAL A 1 109 ? -6.563 -3.487 5.496 1.00 95.19 109 VAL A C 1
ATOM 752 O O . VAL A 1 109 ? -7.728 -3.870 5.637 1.00 95.19 109 VAL A O 1
ATOM 755 N N . ALA A 1 110 ? -5.934 -3.589 4.324 1.00 95.19 110 ALA A N 1
ATOM 756 C CA . ALA A 1 110 ? -6.537 -4.119 3.106 1.00 95.19 110 ALA A CA 1
ATOM 757 C C . ALA A 1 110 ? -6.870 -5.614 3.217 1.00 95.19 110 ALA A C 1
ATOM 759 O O . ALA A 1 110 ? -7.933 -6.041 2.751 1.00 95.19 110 ALA A O 1
ATOM 760 N N . LEU A 1 111 ? -5.965 -6.402 3.802 1.00 95.12 111 LEU A N 1
ATOM 761 C CA . LEU A 1 111 ? -6.145 -7.840 3.995 1.00 95.12 111 LEU A CA 1
ATOM 762 C C . LEU A 1 111 ? -7.077 -8.148 5.162 1.00 95.12 111 LEU A C 1
ATOM 764 O O . LEU A 1 111 ? -7.849 -9.096 5.059 1.00 95.12 111 LEU A O 1
ATOM 768 N N . ASN A 1 112 ? -7.021 -7.351 6.234 1.00 94.62 112 ASN A N 1
ATOM 769 C CA . ASN A 1 112 ? -7.893 -7.463 7.403 1.00 94.62 112 ASN A CA 1
ATOM 770 C C . ASN A 1 112 ? -8.019 -8.902 7.940 1.00 94.62 112 ASN A C 1
ATOM 772 O O . ASN A 1 112 ? -9.119 -9.377 8.220 1.00 94.62 112 ASN A O 1
ATOM 776 N N . LYS A 1 113 ? -6.889 -9.615 8.046 1.00 90.69 113 LYS A N 1
ATOM 777 C CA . LYS A 1 113 ? -6.870 -11.040 8.423 1.00 90.69 113 LYS A CA 1
ATOM 778 C C . LYS A 1 113 ? -7.516 -11.299 9.787 1.00 90.69 113 LYS A C 1
ATOM 780 O O . LYS A 1 113 ? -8.180 -12.314 9.958 1.00 90.69 113 LYS A O 1
ATOM 785 N N . ASP A 1 114 ? -7.370 -10.353 10.709 1.00 88.25 114 ASP A N 1
ATOM 786 C CA . ASP A 1 114 ? -7.853 -10.460 12.088 1.00 88.25 114 ASP A CA 1
ATOM 787 C C . ASP A 1 114 ? -9.243 -9.836 12.309 1.00 88.25 114 ASP A C 1
ATOM 789 O O . ASP A 1 114 ? -9.725 -9.785 13.440 1.00 88.25 114 ASP A O 1
ATOM 793 N N . GLY A 1 115 ? -9.886 -9.312 11.257 1.00 92.00 115 GLY A N 1
ATOM 794 C CA . GLY A 1 115 ? -11.216 -8.695 11.349 1.00 92.00 115 GLY A CA 1
ATOM 795 C C . GLY A 1 115 ? -11.273 -7.390 12.159 1.00 92.00 115 GLY A C 1
ATOM 796 O O . GLY A 1 115 ? -12.356 -6.970 12.560 1.00 92.00 115 GLY A O 1
ATOM 797 N N . GLN A 1 116 ? -10.127 -6.747 12.404 1.00 91.94 116 GLN A N 1
ATOM 798 C CA . GLN A 1 116 ? -9.985 -5.524 13.214 1.00 91.94 116 GLN A CA 1
ATOM 799 C C . GLN A 1 116 ? -10.319 -4.232 12.447 1.00 91.94 116 GLN A C 1
ATOM 801 O O . GLN A 1 116 ? -10.392 -3.145 13.028 1.00 91.94 116 GLN A O 1
ATOM 806 N N . PHE A 1 117 ? -10.503 -4.332 11.132 1.00 93.81 117 PHE A N 1
ATOM 807 C CA . PHE A 1 117 ? -10.842 -3.213 10.260 1.00 93.81 117 PHE A CA 1
ATOM 808 C C . PHE A 1 117 ? -12.242 -3.388 9.671 1.00 93.81 117 PHE A C 1
ATOM 810 O O . PHE A 1 117 ? -12.716 -4.490 9.389 1.00 93.81 117 PHE A O 1
ATOM 817 N N . SER A 1 118 ? -12.927 -2.273 9.473 1.00 92.94 118 SER A N 1
ATOM 818 C CA . SER A 1 118 ? -14.209 -2.228 8.783 1.00 92.94 118 SER A CA 1
ATOM 819 C C . SER A 1 118 ? -14.041 -2.463 7.279 1.00 92.94 118 SER A C 1
ATOM 821 O O . SER A 1 118 ? -12.993 -2.200 6.687 1.00 92.94 118 SER A O 1
ATOM 823 N N . ALA A 1 119 ? -15.123 -2.873 6.614 1.00 92.00 119 ALA A N 1
ATOM 824 C CA . ALA A 1 119 ? -15.121 -3.034 5.160 1.00 92.00 119 ALA A CA 1
ATOM 825 C C . ALA A 1 119 ? -14.790 -1.727 4.411 1.00 92.00 119 ALA A C 1
ATOM 827 O O . ALA A 1 119 ? -14.216 -1.774 3.324 1.00 92.00 119 ALA A O 1
ATOM 828 N N . ALA A 1 120 ? -15.151 -0.569 4.975 1.00 91.25 120 ALA A N 1
ATOM 829 C CA . ALA A 1 120 ? -14.826 0.735 4.404 1.00 91.25 120 ALA A CA 1
ATOM 830 C C . ALA A 1 120 ? -13.316 1.009 4.463 1.00 91.25 120 ALA A C 1
ATOM 832 O O . ALA A 1 120 ? -12.724 1.337 3.437 1.00 91.25 120 ALA A O 1
ATOM 833 N N . GLU A 1 121 ? -12.685 0.777 5.618 1.00 93.25 121 GLU A N 1
ATOM 834 C CA . GLU A 1 121 ? -11.234 0.926 5.800 1.00 93.25 121 GLU A CA 1
ATOM 835 C C . GLU A 1 121 ? -10.459 -0.007 4.863 1.00 93.25 121 GLU A C 1
ATOM 837 O O . GLU A 1 121 ? -9.584 0.447 4.128 1.00 93.25 121 GLU A O 1
ATOM 842 N N . SER A 1 122 ? -10.833 -1.289 4.782 1.00 94.25 122 SER A N 1
ATOM 843 C CA . SER A 1 122 ? -10.168 -2.229 3.871 1.00 94.25 122 SER A CA 1
ATOM 844 C C . SER A 1 122 ? -10.320 -1.838 2.398 1.00 94.25 122 SER A C 1
ATOM 846 O O . SER A 1 122 ? -9.403 -2.048 1.603 1.00 94.25 122 SER A O 1
ATOM 848 N N . ARG A 1 123 ? -11.464 -1.266 1.994 1.00 92.50 123 ARG A N 1
ATOM 849 C CA . ARG A 1 123 ? -11.667 -0.768 0.620 1.00 92.50 123 ARG A CA 1
ATOM 850 C C . ARG A 1 123 ? -10.827 0.474 0.339 1.00 92.50 123 ARG A C 1
ATOM 852 O O . ARG A 1 123 ? -10.226 0.545 -0.733 1.00 92.50 123 ARG A O 1
ATOM 859 N N . ALA A 1 124 ? -10.769 1.410 1.283 1.00 92.12 124 ALA A N 1
ATOM 860 C CA . ALA A 1 124 ? -9.955 2.615 1.179 1.00 92.12 124 ALA A CA 1
ATOM 861 C C . ALA A 1 124 ? -8.461 2.269 1.101 1.00 92.12 124 ALA A C 1
ATOM 863 O O . ALA A 1 124 ? -7.772 2.747 0.204 1.00 92.12 124 ALA A O 1
ATOM 864 N N . ALA A 1 125 ? -7.984 1.342 1.935 1.00 93.94 125 ALA A N 1
ATOM 865 C CA . ALA A 1 125 ? -6.596 0.888 1.912 1.00 93.94 125 ALA A CA 1
ATOM 866 C C . ALA A 1 125 ? -6.224 0.194 0.590 1.00 93.94 125 ALA A C 1
ATOM 868 O O . ALA A 1 125 ? -5.180 0.473 0.005 1.00 93.94 125 ALA A O 1
ATOM 869 N N . LYS A 1 126 ? -7.118 -0.643 0.043 1.00 93.44 126 LYS A N 1
ATOM 870 C CA . LYS A 1 126 ? -6.941 -1.223 -1.303 1.00 93.44 126 LYS A CA 1
ATOM 871 C C . LYS A 1 126 ? -6.878 -0.155 -2.394 1.00 93.44 126 LYS A C 1
ATOM 873 O O . LYS A 1 126 ? -6.146 -0.324 -3.365 1.00 93.44 126 LYS A O 1
ATOM 878 N N . ALA A 1 127 ? -7.678 0.905 -2.284 1.00 91.62 127 ALA A N 1
ATOM 879 C CA . ALA A 1 127 ? -7.640 2.012 -3.234 1.00 91.62 127 ALA A CA 1
ATOM 880 C C . ALA A 1 127 ? -6.319 2.788 -3.136 1.00 91.62 127 ALA A C 1
ATOM 882 O O . ALA A 1 127 ? -5.718 3.056 -4.172 1.00 91.62 127 ALA A O 1
ATOM 883 N N . ALA A 1 128 ? -5.837 3.051 -1.919 1.00 91.19 128 ALA A N 1
ATOM 884 C CA . ALA A 1 128 ? -4.553 3.700 -1.676 1.00 91.19 128 ALA A CA 1
ATOM 885 C C . ALA A 1 128 ? -3.376 2.893 -2.255 1.00 91.19 128 ALA A C 1
ATOM 887 O O . ALA A 1 128 ? -2.578 3.452 -2.996 1.00 91.19 128 ALA A O 1
ATOM 888 N N . LEU A 1 129 ? -3.322 1.571 -2.039 1.00 90.44 129 LEU A N 1
ATOM 889 C CA . LEU A 1 129 ? -2.280 0.705 -2.623 1.00 90.44 129 LEU A CA 1
ATOM 890 C C . LEU A 1 129 ? -2.264 0.726 -4.159 1.00 90.44 129 LEU A C 1
ATOM 892 O O . LEU A 1 129 ? -1.200 0.719 -4.784 1.00 90.44 129 LEU A O 1
ATOM 896 N N . ARG A 1 130 ? -3.444 0.741 -4.793 1.00 89.38 130 ARG A N 1
ATOM 897 C CA . ARG A 1 130 ? -3.539 0.845 -6.259 1.00 89.38 130 ARG A CA 1
ATOM 898 C C . ARG A 1 130 ? -3.071 2.204 -6.757 1.00 89.38 130 ARG A C 1
ATOM 900 O O . ARG A 1 130 ? -2.384 2.266 -7.772 1.00 89.38 130 ARG A O 1
ATOM 907 N N . GLU A 1 131 ? -3.447 3.266 -6.058 1.00 88.31 131 GLU A N 1
ATOM 908 C CA . GLU A 1 131 ? -3.032 4.620 -6.406 1.00 88.31 131 GLU A CA 1
ATOM 909 C C . GLU A 1 131 ? -1.519 4.795 -6.251 1.00 88.31 131 GLU A C 1
ATOM 911 O O . GLU A 1 131 ? -0.881 5.310 -7.161 1.00 88.31 131 GLU A O 1
ATOM 916 N N . ASP A 1 132 ? -0.930 4.268 -5.181 1.00 84.50 132 ASP A N 1
ATOM 917 C CA . ASP A 1 132 ? 0.519 4.252 -4.970 1.00 84.50 132 ASP A CA 1
ATOM 918 C C . ASP A 1 132 ? 1.252 3.485 -6.088 1.00 84.50 132 ASP A C 1
ATOM 920 O O . ASP A 1 132 ? 2.197 3.988 -6.694 1.00 84.50 132 ASP A O 1
ATOM 924 N N . THR A 1 133 ? 0.737 2.312 -6.480 1.00 83.69 133 THR A N 1
ATOM 925 C CA . THR A 1 133 ? 1.263 1.561 -7.639 1.00 83.69 133 THR A CA 1
ATOM 926 C C . THR A 1 133 ? 1.215 2.397 -8.925 1.00 83.69 133 THR A C 1
ATOM 928 O O . THR A 1 133 ? 2.174 2.427 -9.698 1.00 83.69 133 THR A O 1
ATOM 931 N N . ARG A 1 134 ? 0.102 3.102 -9.162 1.00 84.62 134 ARG A N 1
ATOM 932 C CA . ARG A 1 134 ? -0.083 3.959 -10.339 1.00 84.62 134 ARG A CA 1
ATOM 933 C C . ARG A 1 134 ? 0.870 5.154 -10.317 1.00 84.62 134 ARG A C 1
ATOM 935 O O . ARG A 1 134 ? 1.441 5.487 -11.352 1.00 84.62 134 ARG A O 1
ATOM 942 N N . GLN A 1 135 ? 1.051 5.793 -9.165 1.00 82.44 135 GLN A N 1
ATOM 943 C CA . GLN A 1 135 ? 1.982 6.910 -9.001 1.00 82.44 135 GLN A CA 1
ATOM 944 C C . GLN A 1 135 ? 3.425 6.465 -9.220 1.00 82.44 135 GLN A C 1
ATOM 946 O O . GLN A 1 135 ? 4.157 7.138 -9.943 1.00 82.44 135 GLN A O 1
ATOM 951 N N . SER A 1 136 ? 3.802 5.298 -8.693 1.00 77.31 136 SER A N 1
ATOM 952 C CA . SER A 1 136 ? 5.113 4.703 -8.939 1.00 77.31 136 SER A CA 1
ATOM 953 C C . SER A 1 136 ? 5.359 4.483 -10.435 1.00 77.31 136 SER A C 1
ATOM 955 O O . SER A 1 136 ? 6.386 4.917 -10.956 1.00 77.31 136 SER A O 1
ATOM 957 N N . PHE A 1 137 ? 4.385 3.921 -11.158 1.00 77.56 137 PHE A N 1
ATOM 958 C CA . PHE A 1 137 ? 4.475 3.766 -12.612 1.00 77.56 137 PHE A CA 1
ATOM 959 C C . PHE A 1 137 ? 4.660 5.103 -13.341 1.00 77.56 137 PHE A C 1
ATOM 961 O O . PHE A 1 137 ? 5.564 5.240 -14.161 1.00 77.56 137 PHE A O 1
ATOM 968 N N . VAL A 1 138 ? 3.841 6.107 -13.016 1.00 82.06 138 VAL A N 1
ATOM 969 C CA . VAL A 1 138 ? 3.941 7.437 -13.638 1.00 82.06 138 VAL A CA 1
ATOM 970 C C . VAL A 1 138 ? 5.293 8.086 -13.343 1.00 82.06 138 VAL A C 1
ATOM 972 O O . VAL A 1 138 ? 5.870 8.704 -14.229 1.00 82.06 138 VAL A O 1
ATOM 975 N N . SER A 1 139 ? 5.833 7.916 -12.134 1.00 73.69 139 SER A N 1
ATOM 976 C CA . SER A 1 139 ? 7.157 8.440 -11.778 1.00 73.69 139 SER A CA 1
ATOM 977 C C . SER A 1 139 ? 8.309 7.723 -12.490 1.00 73.69 139 SER A C 1
ATOM 979 O O . SER A 1 139 ? 9.361 8.319 -12.706 1.00 73.69 139 SER A O 1
ATOM 981 N N . ALA A 1 140 ? 8.106 6.461 -12.879 1.00 70.81 140 ALA A N 1
ATOM 982 C CA . ALA A 1 140 ? 9.083 5.669 -13.616 1.00 70.81 140 ALA A CA 1
ATOM 983 C C . ALA A 1 140 ? 9.098 5.980 -15.124 1.00 70.81 140 ALA A C 1
ATOM 985 O O . ALA A 1 140 ? 10.075 5.660 -15.805 1.00 70.81 140 ALA A O 1
ATOM 986 N N . MET A 1 141 ? 8.049 6.618 -15.658 1.00 73.38 141 MET A N 1
ATOM 987 C CA . MET A 1 141 ? 8.020 7.097 -17.041 1.00 73.38 141 MET A CA 1
ATOM 988 C C . MET A 1 141 ? 8.933 8.321 -17.209 1.00 73.38 141 MET A C 1
ATOM 990 O O . MET A 1 141 ? 8.517 9.466 -17.047 1.00 73.38 141 MET A O 1
ATOM 994 N N . GLY A 1 142 ? 10.202 8.067 -17.530 1.00 67.75 142 GLY A N 1
ATOM 995 C CA . GLY A 1 142 ? 11.174 9.096 -17.905 1.00 67.75 142 GLY A CA 1
ATOM 996 C C . GLY A 1 142 ? 11.135 9.461 -19.394 1.00 67.75 142 GLY A C 1
ATOM 997 O O . GLY A 1 142 ? 10.319 8.962 -20.162 1.00 67.75 142 GLY A O 1
ATOM 998 N N . SER A 1 143 ? 12.062 10.314 -19.828 1.00 60.47 143 SER A N 1
ATOM 999 C CA . SER A 1 143 ? 12.359 10.545 -21.247 1.00 60.47 143 SER A CA 1
ATOM 1000 C C . SER A 1 143 ? 13.468 9.590 -21.707 1.00 60.47 143 SER A C 1
ATOM 1002 O O . SER A 1 143 ? 14.572 9.641 -21.168 1.00 60.47 143 SER A O 1
ATOM 1004 N N . GLY A 1 144 ? 13.195 8.729 -22.688 1.00 68.12 144 GLY A N 1
ATOM 1005 C CA . GLY A 1 144 ? 14.161 7.781 -23.254 1.00 68.12 144 GLY A CA 1
ATOM 1006 C C . GLY A 1 144 ? 13.508 6.838 -24.266 1.00 68.12 144 GLY A C 1
ATOM 1007 O O . GLY A 1 144 ? 12.286 6.854 -24.421 1.00 68.12 144 GLY A O 1
ATOM 1008 N N . ASP A 1 145 ? 14.311 6.019 -24.947 1.00 80.31 145 ASP A N 1
ATOM 1009 C CA . ASP A 1 145 ? 13.791 5.029 -25.895 1.00 80.31 145 ASP A CA 1
ATOM 1010 C C . ASP A 1 145 ? 12.915 3.988 -25.186 1.00 80.31 145 ASP A C 1
ATOM 1012 O O . ASP A 1 145 ? 13.233 3.512 -24.092 1.00 80.31 145 ASP A O 1
ATOM 1016 N N . ALA A 1 146 ? 11.808 3.603 -25.829 1.00 79.69 146 ALA A N 1
ATOM 1017 C CA . ALA A 1 146 ? 10.780 2.751 -25.226 1.00 79.69 146 ALA A CA 1
ATOM 1018 C C . ALA A 1 146 ? 11.341 1.433 -24.656 1.00 79.69 146 ALA A C 1
ATOM 1020 O O . ALA A 1 146 ? 10.899 0.976 -23.604 1.00 79.69 146 ALA A O 1
ATOM 1021 N N . TYR A 1 147 ? 12.350 0.849 -25.307 1.00 77.62 147 TYR A N 1
ATOM 1022 C CA . TYR A 1 147 ? 12.971 -0.405 -24.876 1.00 77.62 147 TYR A CA 1
ATOM 1023 C C . TYR A 1 147 ? 13.737 -0.276 -23.554 1.00 77.62 147 TYR A C 1
ATOM 1025 O O . TYR A 1 147 ? 13.508 -1.059 -22.630 1.00 77.62 147 TYR A O 1
ATOM 1033 N N . SER A 1 148 ? 14.617 0.722 -23.430 1.00 78.81 148 SER A N 1
ATOM 1034 C CA . SER A 1 148 ? 15.393 0.933 -22.203 1.00 78.81 148 SER A CA 1
ATOM 1035 C C . SER A 1 148 ? 14.492 1.372 -21.047 1.00 78.81 148 SER A C 1
ATOM 1037 O O . SER A 1 148 ? 14.707 0.962 -19.906 1.00 78.81 148 SER A O 1
ATOM 1039 N N . MET A 1 149 ? 13.432 2.130 -21.340 1.00 81.62 149 MET A N 1
ATOM 1040 C CA . MET A 1 149 ? 12.410 2.495 -20.361 1.00 81.62 149 MET A CA 1
ATOM 1041 C C . MET A 1 149 ? 11.690 1.265 -19.802 1.00 81.62 149 MET A C 1
ATOM 1043 O O . MET A 1 149 ? 11.582 1.133 -18.585 1.00 81.62 149 MET A O 1
ATOM 1047 N N . MET A 1 150 ? 11.241 0.348 -20.662 1.00 82.62 150 MET A N 1
ATOM 1048 C CA . MET A 1 150 ? 10.566 -0.876 -20.221 1.00 82.62 150 MET A CA 1
ATOM 1049 C C . MET A 1 150 ? 11.494 -1.771 -19.398 1.00 82.62 150 MET A C 1
ATOM 1051 O O . MET A 1 150 ? 11.090 -2.240 -18.338 1.00 82.62 150 MET A O 1
ATOM 1055 N N . ALA A 1 151 ? 12.749 -1.964 -19.820 1.00 85.31 151 ALA A N 1
ATOM 1056 C CA . ALA A 1 151 ? 13.700 -2.787 -19.070 1.00 85.31 151 ALA A CA 1
ATOM 1057 C C . ALA A 1 151 ? 14.013 -2.194 -17.684 1.00 85.31 151 ALA A C 1
ATOM 1059 O O . ALA A 1 151 ? 14.030 -2.910 -16.680 1.00 85.31 151 ALA A O 1
ATOM 1060 N N . ASN A 1 152 ? 14.199 -0.873 -17.606 1.00 82.88 152 ASN A N 1
ATOM 1061 C CA . ASN A 1 152 ? 14.408 -0.174 -16.339 1.00 82.88 152 ASN A CA 1
ATOM 1062 C C . ASN A 1 152 ? 13.172 -0.232 -15.441 1.00 82.88 152 ASN A C 1
ATOM 1064 O O . ASN A 1 152 ? 13.307 -0.439 -14.235 1.00 82.88 152 ASN A O 1
ATOM 1068 N N . TYR A 1 153 ? 11.976 -0.093 -16.012 1.00 85.12 153 TYR A N 1
ATOM 1069 C CA . TYR A 1 153 ? 10.735 -0.218 -15.262 1.00 85.12 153 TYR A CA 1
ATOM 1070 C C . TYR A 1 153 ? 10.559 -1.631 -14.688 1.00 85.12 153 TYR A C 1
ATOM 1072 O O . TYR A 1 153 ? 10.305 -1.775 -13.493 1.00 85.12 153 TYR A O 1
ATOM 1080 N N . SER A 1 154 ? 10.797 -2.683 -15.476 1.00 89.00 154 SER A N 1
ATOM 1081 C CA . SER A 1 154 ? 10.764 -4.063 -14.974 1.00 89.00 154 SER A CA 1
ATOM 1082 C C . SER A 1 154 ? 11.807 -4.310 -13.882 1.00 89.00 154 SER A C 1
ATOM 1084 O O . SER A 1 154 ? 11.498 -4.922 -12.860 1.00 89.00 154 SER A O 1
ATOM 1086 N N . LYS A 1 155 ? 13.018 -3.752 -14.011 1.00 88.62 155 LYS A N 1
ATOM 1087 C CA . LYS A 1 155 ? 14.030 -3.811 -12.943 1.00 88.62 155 LYS A CA 1
ATOM 1088 C C . LYS A 1 155 ? 13.534 -3.160 -11.651 1.00 88.62 155 LYS A C 1
ATOM 1090 O O . LYS A 1 155 ? 13.743 -3.702 -10.566 1.00 88.62 155 LYS A O 1
ATOM 1095 N N . GLN A 1 156 ? 12.877 -2.006 -11.761 1.00 87.25 156 GLN A N 1
ATOM 1096 C CA . GLN A 1 156 ? 12.287 -1.314 -10.616 1.00 87.25 156 GLN A CA 1
ATOM 1097 C C . GLN A 1 156 ? 11.153 -2.124 -9.986 1.00 87.25 156 GLN A C 1
ATOM 1099 O O . GLN A 1 156 ? 11.094 -2.194 -8.764 1.00 87.25 156 GLN A O 1
ATOM 1104 N N . LEU A 1 157 ? 10.297 -2.779 -10.777 1.00 89.69 157 LEU A N 1
ATOM 1105 C CA . LEU A 1 157 ? 9.235 -3.649 -10.259 1.00 89.69 157 LEU A CA 1
ATOM 1106 C C . LEU A 1 157 ? 9.789 -4.840 -9.468 1.00 89.69 157 LEU A C 1
ATOM 1108 O O . LEU A 1 157 ? 9.288 -5.135 -8.383 1.00 89.69 157 LEU A O 1
ATOM 1112 N N . ALA A 1 158 ? 10.843 -5.490 -9.968 1.00 89.94 158 ALA A N 1
ATOM 1113 C CA . ALA A 1 158 ? 11.510 -6.569 -9.241 1.00 89.94 158 ALA A CA 1
ATOM 1114 C C . ALA A 1 158 ? 12.126 -6.065 -7.921 1.00 89.94 158 ALA A C 1
ATOM 1116 O O . ALA A 1 158 ? 11.914 -6.664 -6.870 1.00 89.94 158 ALA A O 1
ATOM 1117 N N . ALA A 1 159 ? 12.809 -4.915 -7.947 1.00 89.62 159 ALA A N 1
ATOM 1118 C CA . ALA A 1 159 ? 13.370 -4.304 -6.740 1.00 89.62 159 ALA A CA 1
ATOM 1119 C C . ALA A 1 159 ? 12.286 -3.887 -5.729 1.00 89.62 159 ALA A C 1
ATOM 1121 O O . ALA A 1 159 ? 12.456 -4.069 -4.523 1.00 89.62 159 ALA A O 1
ATOM 1122 N N . GLN A 1 160 ? 11.156 -3.361 -6.209 1.00 87.75 160 GLN A N 1
ATOM 1123 C CA . GLN A 1 160 ? 10.005 -3.043 -5.369 1.00 87.75 160 GLN A CA 1
ATOM 1124 C C . GLN A 1 160 ? 9.465 -4.298 -4.693 1.00 87.75 160 GLN A C 1
ATOM 1126 O O . GLN A 1 160 ? 9.299 -4.291 -3.475 1.00 87.75 160 GLN A O 1
ATOM 1131 N N . TYR A 1 161 ? 9.264 -5.387 -5.439 1.00 91.50 161 TYR A N 1
ATOM 1132 C CA . TYR A 1 161 ? 8.849 -6.662 -4.857 1.00 91.50 161 TYR A CA 1
ATOM 1133 C C . TYR A 1 161 ? 9.799 -7.108 -3.743 1.00 91.50 161 TYR A C 1
ATOM 1135 O O . TYR A 1 161 ? 9.344 -7.441 -2.646 1.00 91.50 161 TYR A O 1
ATOM 1143 N N . ASP A 1 162 ? 11.109 -7.076 -3.999 1.00 90.75 162 ASP A N 1
ATOM 1144 C CA . ASP A 1 162 ? 12.129 -7.520 -3.046 1.00 90.75 162 ASP A CA 1
ATOM 1145 C C . ASP A 1 162 ? 12.107 -6.664 -1.762 1.00 90.75 162 ASP A C 1
ATOM 1147 O O . ASP A 1 162 ? 12.297 -7.194 -0.669 1.00 90.75 162 ASP A O 1
ATOM 1151 N N . SER A 1 163 ? 11.766 -5.374 -1.869 1.00 87.69 163 SER A N 1
ATOM 1152 C CA . SER A 1 163 ? 11.612 -4.461 -0.726 1.00 87.69 163 SER A CA 1
ATOM 1153 C C . SER A 1 163 ? 10.294 -4.588 0.049 1.00 87.69 163 SER A C 1
ATOM 1155 O O . SER A 1 163 ? 10.216 -4.109 1.177 1.00 87.69 163 SER A O 1
ATOM 1157 N N . MET A 1 164 ? 9.258 -5.205 -0.527 1.00 88.62 164 MET A N 1
ATOM 1158 C CA . MET A 1 164 ? 7.931 -5.311 0.091 1.00 88.62 164 MET A CA 1
ATOM 1159 C C . MET A 1 164 ? 7.851 -6.428 1.132 1.00 88.62 164 MET A C 1
ATOM 1161 O O . MET A 1 164 ? 8.436 -7.500 0.979 1.00 88.62 164 MET A O 1
ATOM 1165 N N . SER A 1 165 ? 7.021 -6.214 2.151 1.00 91.38 165 SER A N 1
ATOM 1166 C CA . SER A 1 165 ? 6.628 -7.270 3.089 1.00 91.38 165 SER A CA 1
ATOM 1167 C C . SER A 1 165 ? 5.742 -8.346 2.431 1.00 91.38 165 SER A C 1
ATOM 1169 O O . SER A 1 165 ? 5.098 -8.089 1.405 1.00 91.38 165 SER A O 1
ATOM 1171 N N . PRO A 1 166 ? 5.636 -9.551 3.025 1.00 91.06 166 PRO A N 1
ATOM 1172 C CA . PRO A 1 166 ? 4.721 -10.588 2.546 1.00 91.06 166 PRO A CA 1
ATOM 1173 C C . PRO A 1 166 ? 3.256 -10.134 2.498 1.00 91.06 166 PRO A C 1
ATOM 1175 O O . PRO A 1 166 ? 2.540 -10.465 1.551 1.00 91.06 166 PRO A O 1
ATOM 1178 N N . GLU A 1 167 ? 2.800 -9.358 3.486 1.00 92.38 167 GLU A N 1
ATOM 1179 C CA . GLU A 1 167 ? 1.443 -8.811 3.502 1.00 92.38 167 GLU A CA 1
ATOM 1180 C C . GLU A 1 167 ? 1.209 -7.871 2.325 1.00 92.38 167 GLU A C 1
ATOM 1182 O O . GLU A 1 167 ? 0.169 -7.945 1.672 1.00 92.38 167 GLU A O 1
ATOM 1187 N N . GLU A 1 168 ? 2.178 -7.011 2.024 1.00 91.81 168 GLU A N 1
ATOM 1188 C CA . GLU A 1 168 ? 2.066 -6.062 0.926 1.00 91.81 168 GLU A CA 1
ATOM 1189 C C . GLU A 1 168 ? 2.054 -6.750 -0.437 1.00 91.81 168 GLU A C 1
ATOM 1191 O O . GLU A 1 168 ? 1.177 -6.462 -1.257 1.00 91.81 168 GLU A O 1
ATOM 1196 N N . ARG A 1 169 ? 2.929 -7.739 -0.648 1.00 93.38 169 ARG A N 1
ATOM 1197 C CA . ARG A 1 169 ? 2.914 -8.578 -1.857 1.00 93.38 169 ARG A CA 1
ATOM 1198 C C . ARG A 1 169 ? 1.562 -9.262 -2.033 1.00 93.38 169 ARG A C 1
ATOM 1200 O O . ARG A 1 169 ? 0.975 -9.206 -3.112 1.00 93.38 169 ARG A O 1
ATOM 1207 N N . GLN A 1 170 ? 1.017 -9.835 -0.958 1.00 93.12 170 GLN A N 1
ATOM 1208 C CA . GLN A 1 170 ? -0.296 -10.475 -0.983 1.00 93.12 170 GLN A CA 1
ATOM 1209 C C . GLN A 1 170 ? -1.421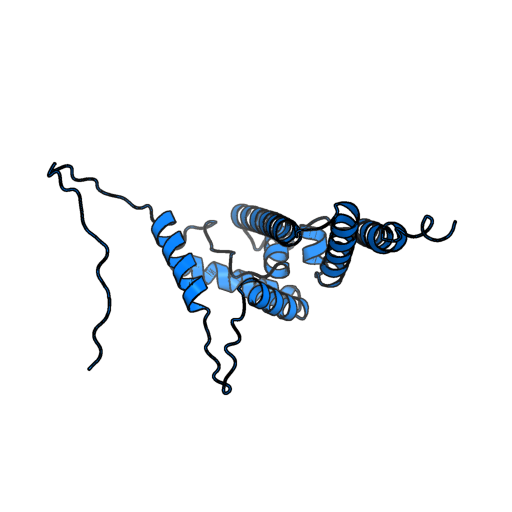 -9.473 -1.288 1.00 93.12 170 GLN A C 1
ATOM 1211 O O . GLN A 1 170 ? -2.304 -9.773 -2.090 1.00 93.12 170 GLN A O 1
ATOM 1216 N N . ALA A 1 171 ? -1.403 -8.287 -0.677 1.00 92.44 171 ALA A N 1
ATOM 1217 C CA . ALA A 1 171 ? -2.421 -7.259 -0.891 1.00 92.44 171 ALA A CA 1
ATOM 1218 C C . ALA A 1 171 ? -2.402 -6.698 -2.322 1.00 92.44 171 ALA A C 1
ATOM 1220 O O . ALA A 1 171 ? -3.462 -6.378 -2.865 1.00 92.44 171 ALA A O 1
ATOM 1221 N N . ARG A 1 172 ? -1.215 -6.608 -2.937 1.00 90.44 172 ARG A N 1
ATOM 1222 C CA . ARG A 1 172 ? -1.022 -6.205 -4.339 1.00 90.44 172 ARG A CA 1
ATOM 1223 C C . ARG A 1 172 ? -1.225 -7.359 -5.333 1.00 90.44 172 ARG A C 1
ATOM 1225 O O . ARG A 1 172 ? -1.359 -7.107 -6.527 1.00 90.44 172 ARG A O 1
ATOM 1232 N N . GLY A 1 173 ? -1.280 -8.606 -4.861 1.00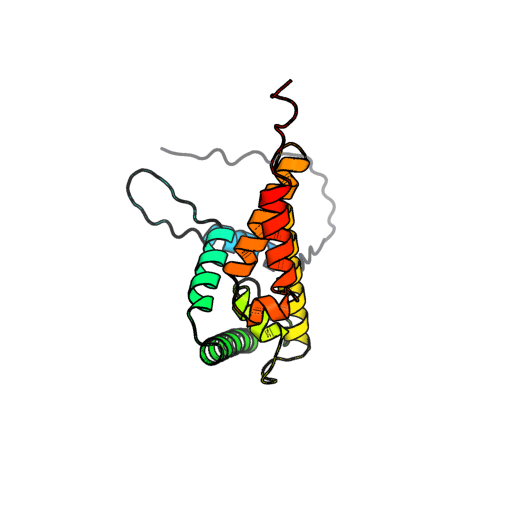 91.06 173 GLY A N 1
ATOM 1233 C CA . GLY A 1 173 ? -1.380 -9.800 -5.707 1.00 91.06 173 GLY A CA 1
ATOM 1234 C C . GLY A 1 173 ? -0.090 -10.116 -6.469 1.00 91.06 173 GLY A C 1
ATOM 1235 O O . GLY A 1 173 ? -0.141 -10.743 -7.525 1.00 91.06 173 GLY A O 1
ATOM 1236 N N . TRP A 1 174 ? 1.057 -9.656 -5.972 1.00 92.69 174 TRP A N 1
ATOM 1237 C CA . TRP A 1 174 ? 2.352 -9.892 -6.598 1.00 92.69 174 TRP A CA 1
ATOM 1238 C C . TRP A 1 174 ? 2.905 -11.241 -6.148 1.00 92.69 174 TRP A C 1
ATOM 1240 O O . TRP A 1 174 ? 3.065 -11.494 -4.954 1.00 92.69 174 TRP A O 1
ATOM 1250 N N . SER A 1 175 ? 3.188 -12.106 -7.116 1.00 94.69 175 SER A N 1
ATOM 1251 C CA . SER A 1 175 ? 3.780 -13.423 -6.896 1.00 94.69 175 SER A CA 1
ATOM 1252 C C . SER A 1 175 ? 5.287 -13.413 -7.143 1.00 94.69 175 SER A C 1
ATOM 1254 O O . SER A 1 175 ? 5.827 -12.500 -7.765 1.00 94.69 175 SER A O 1
ATOM 1256 N N . GLU A 1 176 ? 5.961 -14.478 -6.719 1.00 94.50 176 GLU A N 1
ATOM 1257 C CA . GLU A 1 176 ? 7.369 -14.705 -7.060 1.00 94.50 176 GLU A CA 1
ATOM 1258 C C . GLU A 1 176 ? 7.562 -14.801 -8.582 1.00 94.50 176 GLU A C 1
ATOM 1260 O O . GLU A 1 176 ? 8.431 -14.137 -9.134 1.00 94.50 176 GLU A O 1
ATOM 1265 N N . GLN A 1 177 ? 6.630 -15.453 -9.290 1.00 94.62 177 GLN A N 1
ATOM 1266 C CA . GLN A 1 177 ? 6.607 -15.464 -10.756 1.00 94.62 177 GLN A CA 1
ATOM 1267 C C . GLN A 1 177 ? 6.549 -14.053 -11.363 1.00 94.62 177 GLN A C 1
ATOM 1269 O O . GLN A 1 177 ? 7.192 -13.797 -12.382 1.00 94.62 177 GLN A O 1
ATOM 1274 N N . PHE A 1 178 ? 5.775 -13.130 -10.777 1.00 93.19 178 PHE A N 1
ATOM 1275 C CA . PHE A 1 178 ? 5.745 -11.737 -11.230 1.00 93.19 178 PHE A CA 1
ATOM 1276 C C . P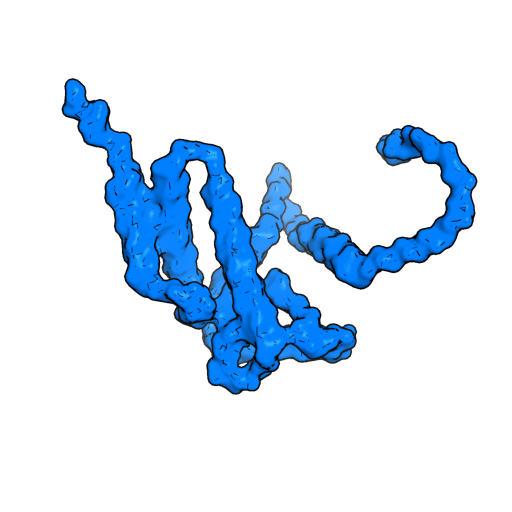HE A 1 178 ? 7.121 -11.087 -11.064 1.00 93.19 178 PHE A C 1
ATOM 1278 O O . PHE A 1 178 ? 7.600 -10.432 -11.990 1.00 93.19 178 PHE A O 1
ATOM 1285 N N . ARG A 1 179 ? 7.774 -11.293 -9.918 1.00 95.44 179 ARG A N 1
ATOM 1286 C CA . ARG A 1 179 ? 9.121 -10.779 -9.662 1.00 95.44 179 ARG A CA 1
ATOM 1287 C C . ARG A 1 179 ? 10.141 -11.336 -10.653 1.00 95.44 179 ARG A C 1
ATOM 1289 O O . ARG A 1 179 ? 10.875 -10.553 -11.252 1.00 95.44 179 ARG A O 1
ATOM 1296 N N . ASP A 1 180 ? 10.139 -12.645 -10.877 1.00 93.62 180 ASP A N 1
ATOM 1297 C CA . ASP A 1 180 ? 11.094 -13.308 -11.769 1.00 93.62 180 ASP A CA 1
ATOM 1298 C C . ASP A 1 180 ? 10.892 -12.899 -13.225 1.00 93.62 180 ASP A C 1
ATOM 1300 O O . ASP A 1 180 ? 11.846 -12.512 -13.889 1.00 93.62 180 ASP A O 1
ATOM 1304 N N . THR A 1 181 ? 9.642 -12.828 -13.690 1.00 92.69 181 THR A N 1
ATOM 1305 C CA . THR A 1 181 ? 9.328 -12.355 -15.051 1.00 92.69 181 THR A CA 1
ATOM 1306 C C . THR A 1 181 ? 9.873 -10.942 -15.298 1.00 92.69 181 THR A C 1
ATOM 1308 O O . THR A 1 181 ? 10.396 -10.646 -16.371 1.00 92.69 181 THR A O 1
ATOM 1311 N N . ASN A 1 182 ? 9.774 -10.054 -14.304 1.00 91.00 182 ASN A N 1
ATOM 1312 C CA . ASN A 1 182 ? 10.291 -8.690 -14.407 1.00 91.00 182 ASN A CA 1
ATOM 1313 C C . ASN A 1 182 ? 11.825 -8.630 -14.319 1.00 91.00 182 ASN A C 1
ATOM 1315 O O . ASN A 1 182 ? 12.449 -7.846 -15.037 1.00 91.00 182 ASN A O 1
ATOM 1319 N N . ALA A 1 183 ? 12.442 -9.461 -13.478 1.00 91.44 183 ALA A N 1
ATOM 1320 C CA . ALA A 1 183 ? 13.895 -9.579 -13.407 1.00 91.44 183 ALA A CA 1
ATOM 1321 C C . ALA A 1 183 ? 14.483 -10.113 -14.726 1.00 91.44 183 ALA A C 1
ATOM 1323 O O . ALA A 1 183 ? 15.447 -9.545 -15.239 1.00 91.44 183 ALA A O 1
ATOM 1324 N N . ASP A 1 184 ? 13.862 -11.136 -15.313 1.00 90.88 184 ASP A N 1
ATOM 1325 C CA . ASP A 1 184 ? 14.273 -11.742 -16.582 1.00 90.88 184 ASP A CA 1
ATOM 1326 C C . ASP A 1 184 ? 14.105 -10.789 -17.764 1.00 90.88 184 ASP A C 1
ATOM 1328 O O . ASP A 1 184 ? 14.963 -10.729 -18.647 1.00 90.88 184 ASP A O 1
ATOM 1332 N N . PHE A 1 185 ? 13.018 -10.015 -17.791 1.00 88.25 185 PHE A N 1
ATOM 1333 C CA . PHE A 1 185 ? 12.823 -8.994 -18.816 1.00 88.25 185 PHE A CA 1
ATOM 1334 C C . PHE A 1 185 ? 13.905 -7.909 -18.732 1.00 88.25 185 PHE A C 1
ATOM 1336 O O . PHE A 1 185 ? 14.483 -7.518 -19.747 1.00 88.25 185 PHE A O 1
ATOM 1343 N N . ALA A 1 186 ? 14.230 -7.458 -17.518 1.00 86.62 186 ALA A N 1
ATOM 1344 C CA . ALA A 1 186 ? 15.253 -6.444 -17.298 1.00 86.62 186 ALA A CA 1
ATOM 1345 C C . ALA A 1 186 ? 16.664 -6.896 -17.707 1.00 86.62 186 ALA A C 1
ATOM 1347 O O . ALA A 1 186 ? 17.470 -6.059 -18.105 1.00 86.62 186 ALA A O 1
ATOM 1348 N N . THR A 1 187 ? 16.985 -8.188 -17.600 1.00 84.62 187 THR A N 1
ATOM 1349 C CA . THR A 1 187 ? 18.311 -8.728 -17.945 1.00 84.62 187 THR A CA 1
ATOM 1350 C C . THR A 1 187 ? 18.424 -9.109 -19.418 1.00 84.62 187 THR A C 1
ATOM 1352 O O . THR A 1 187 ? 19.398 -8.739 -20.068 1.00 84.62 187 THR A O 1
ATOM 1355 N N . ASN A 1 188 ? 17.430 -9.810 -19.968 1.00 77.19 188 ASN A N 1
ATOM 1356 C CA . ASN A 1 188 ? 17.516 -10.391 -21.311 1.00 77.19 188 ASN A CA 1
ATOM 1357 C C . ASN A 1 188 ? 17.080 -9.429 -22.421 1.00 77.19 188 ASN A C 1
ATOM 1359 O O . ASN A 1 188 ? 17.553 -9.537 -23.550 1.00 77.19 188 ASN A O 1
ATOM 1363 N N . PHE A 1 189 ? 16.191 -8.479 -22.122 1.00 65.44 189 PHE A N 1
ATOM 1364 C CA . PHE A 1 189 ? 15.661 -7.534 -23.112 1.00 65.44 189 PHE A CA 1
ATOM 1365 C C . PHE A 1 189 ? 16.435 -6.203 -23.149 1.00 65.44 189 PHE A C 1
ATOM 1367 O O . PHE A 1 189 ? 16.294 -5.430 -24.094 1.00 65.44 189 PHE A O 1
ATOM 1374 N N . ALA A 1 19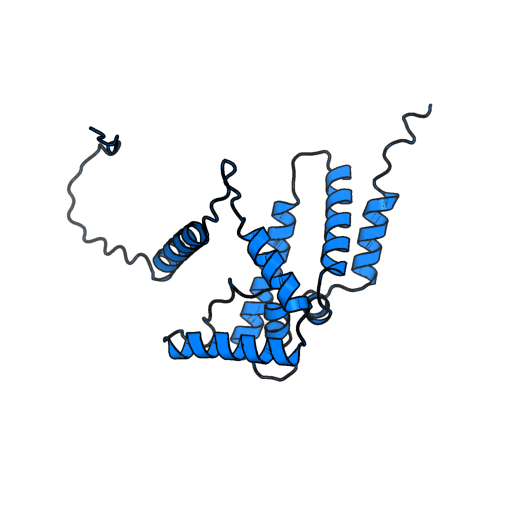0 ? 17.295 -5.948 -22.155 1.00 56.56 190 ALA A N 1
ATOM 1375 C CA . ALA A 1 190 ? 18.181 -4.782 -22.087 1.00 56.56 190 ALA A CA 1
ATOM 1376 C C . ALA A 1 190 ? 19.455 -4.900 -22.949 1.00 56.56 190 ALA A C 1
ATOM 1378 O O . ALA A 1 190 ? 20.328 -4.041 -22.844 1.00 56.56 190 ALA A O 1
ATOM 1379 N N . MET A 1 191 ? 19.574 -5.928 -23.797 1.00 49.72 191 MET A N 1
ATOM 1380 C CA . MET A 1 191 ? 20.697 -6.112 -24.725 1.00 49.72 191 MET A CA 1
ATOM 1381 C C . MET A 1 191 ? 20.348 -5.635 -26.150 1.00 49.72 191 MET A C 1
ATOM 1383 O O . MET A 1 191 ? 19.966 -6.456 -26.985 1.00 49.72 191 MET A O 1
ATOM 1387 N N . PRO A 1 192 ? 20.515 -4.346 -26.504 1.00 55.56 192 PRO A N 1
ATOM 1388 C CA . PRO A 1 192 ? 20.641 -3.933 -27.891 1.00 55.56 192 PRO A CA 1
ATOM 1389 C C . PRO A 1 192 ? 22.129 -3.792 -28.251 1.00 55.56 192 PRO A C 1
ATOM 1391 O O . PRO A 1 192 ? 22.666 -2.692 -28.228 1.00 55.56 192 PRO A O 1
ATOM 1394 N N . SER A 1 193 ? 22.808 -4.893 -28.590 1.00 52.03 193 SER A N 1
ATOM 1395 C CA . SER A 1 193 ? 24.103 -4.835 -29.302 1.00 52.03 193 SER A CA 1
ATOM 1396 C C . SER A 1 193 ? 24.519 -6.179 -29.918 1.00 52.03 193 SER A C 1
ATOM 1398 O O . SER A 1 193 ? 25.608 -6.687 -29.683 1.00 52.03 193 SER A O 1
ATOM 1400 N N . LEU A 1 194 ? 23.658 -6.757 -30.761 1.00 54.44 194 LEU A N 1
ATOM 1401 C CA . LEU A 1 194 ? 24.088 -7.745 -31.772 1.00 54.44 194 LEU A CA 1
ATOM 1402 C C . LEU A 1 194 ? 24.237 -7.130 -33.177 1.00 54.44 194 LEU A C 1
ATOM 1404 O O . LEU A 1 194 ? 24.701 -7.799 -34.092 1.00 54.44 194 LEU A O 1
ATOM 1408 N N . PHE A 1 195 ? 23.883 -5.850 -33.343 1.00 59.00 195 PHE A N 1
ATOM 1409 C CA . PHE A 1 195 ? 24.032 -5.098 -34.598 1.00 59.00 195 PHE A CA 1
ATOM 1410 C C . PHE A 1 195 ? 25.240 -4.145 -34.615 1.00 59.00 195 PHE A C 1
ATOM 1412 O O . PHE A 1 195 ? 25.450 -3.475 -35.615 1.00 59.00 195 PHE A O 1
ATOM 1419 N N . ASP A 1 196 ? 26.045 -4.119 -33.548 1.00 52.56 196 ASP A N 1
ATOM 1420 C CA . ASP A 1 196 ? 27.342 -3.412 -33.502 1.00 52.56 196 ASP A CA 1
ATOM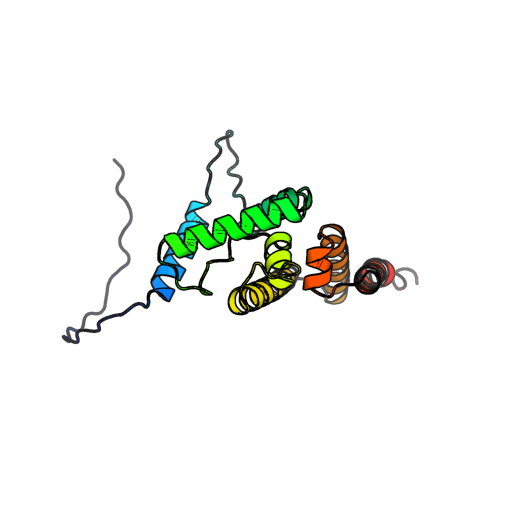 1421 C C . ASP A 1 196 ? 28.524 -4.379 -33.760 1.00 52.56 196 ASP A C 1
ATOM 1423 O O . ASP A 1 196 ? 29.678 -4.082 -33.466 1.00 52.56 196 ASP A O 1
ATOM 1427 N N . GLN A 1 197 ? 28.224 -5.589 -34.255 1.00 48.91 197 GLN A N 1
ATOM 1428 C CA . GLN A 1 197 ? 29.178 -6.692 -34.430 1.00 48.91 197 GLN A CA 1
ATOM 1429 C C . GLN A 1 197 ? 29.203 -7.276 -35.859 1.00 48.91 197 GLN A C 1
ATOM 1431 O O . GLN A 1 197 ? 29.702 -8.384 -36.060 1.00 48.91 197 GLN A O 1
ATOM 1436 N N . ILE A 1 198 ? 28.687 -6.536 -36.848 1.00 42.06 198 ILE A N 1
ATOM 1437 C CA . ILE A 1 198 ? 28.856 -6.801 -38.291 1.00 42.06 198 ILE A CA 1
ATOM 1438 C C . ILE A 1 198 ? 29.458 -5.551 -38.925 1.00 42.06 198 ILE A C 1
ATOM 1440 O O . ILE A 1 198 ? 30.389 -5.708 -39.744 1.00 42.06 198 ILE A O 1
#

Radius of gyration: 23.06 Å; chains: 1; bounding box: 53×64×57 Å

Secondary structure (DSSP, 8-state):
-------------------------HHHHHHHHHHHHHHH-------TT------HHHHHHHHHHHHHHS-HHHHHHHHHHHHHHHHHTTPPTT----TTS-HHHHHHHHH-TTS-S-HHHHHHHHHHHHHHHHHHHHHH--SS-HHHHHHHHHHHHHHHHHHS-HHHHHHHT--HHHHHHHHHHHHHSS---SSS--

Foldseek 3Di:
DDDDPPDDDDDDDDDDDDPPPPCCDVVNVVVVVVVVVQVVVPPQDDDPDDGDDCHPVNLLLVQLLVVLPDDLVVLQVVLLVQQVVVVVVVQDQLRDDCSNPHLSSLLCQLPCVVVSHDPSSNVVSLVVLVVVVVVLVVVLDDDDDPQLSLLVVLVVVLVVVVSHHPSSCVSVVNDPVSNVVSVCSNPVSNDPPPPVPD

pLDDT: mean 71.89, std 23.59, range [27.22, 95.62]

Sequence (198 aa):
MTVSLSSVLSSYGYNSTSTIKTDASAAVTAAMAKLAKAESATTTQSTSGTQVTISAAALAAATAKEDNEKDSSVLLKEVRAALDAQYAGGTAKGSADLSDLSGRALAIVALNKDGQFSAAESRAAKAALREDTRQSFVSAMGSGDAYSMMANYSKQLAAQYDSMSPEERQARGWSEQFRDTNADFATNFAMPSLFDQI